Protein AF-A0A945W0A9-F1 (afdb_monomer_lite)

pLDDT: mean 72.17, std 20.35, range [30.05, 94.12]

Sequence (284 aa):
EWVQGSNVGLQYGGNAKSGLARITLDFNLLDFTKMIGIAKMNTVNSMEVGKAMKGKELAVSILGISFGRKGTIRKVQGRHEAVRLLVELSMVQIVGKYRALPYWRLLGDDAIEDKVVIHKLEKYYNKLTESKRIRYAQEYLFLHGYNVTAHGEMDTRTISALQDFKRGNRSGADEINFVTFKDLYLTVPINEDVRVRRDAITDYHAKQQHKDEHEQIALQLAQQQRQQQQLAQQQQTVLVESDSETGQGSQAEVKVQVEEVKAQVPPASRKRPSIGRILNDDEW

Foldseek 3Di:
DDDDDDPPDDDPDDPPDWDKDKDKDKDWDADPVVRDTDPPLMWIKMWIWIDDPDDFWTFIFIDGPFQAPRRDGDTAGDPVRNVVVRVVLRVLVSVCLVLLNQSSVVVDDRTHGDPSSLVVLVVQCVPDDQLVLQLVLQLLLVLVVQPGHRRSDCDPSSQVSLVVVCVVPVDDDDGSDSVVSVCSRNVRDDDDVSVVSVVVVVVVVVVVVVVVVVVVVVVVVVVVVVVVVVVVVVVVVVVVVVVVPDDDDDDDDDDDDPDDDDDDDDDDDPDDDDRPDDADPVRD

Structure (mmCIF, N/CA/C/O backbone):
data_AF-A0A945W0A9-F1
#
_entry.id   AF-A0A945W0A9-F1
#
loop_
_atom_site.group_PDB
_atom_site.id
_atom_site.type_symbol
_atom_site.label_atom_id
_atom_site.label_alt_id
_atom_site.label_comp_id
_atom_site.label_asym_id
_atom_site.label_entity_id
_atom_site.label_seq_id
_atom_site.pdbx_PDB_ins_code
_atom_site.Cartn_x
_atom_site.Cartn_y
_atom_site.Cartn_z
_atom_site.occupancy
_atom_site.B_iso_or_equiv
_atom_site.auth_seq_id
_atom_site.auth_comp_id
_atom_site.auth_asym_id
_atom_site.auth_atom_id
_atom_site.pdbx_PDB_model_num
ATOM 1 N N . GLU A 1 1 ? 60.482 24.071 -23.291 1.00 42.78 1 GLU A N 1
ATOM 2 C CA . GLU A 1 1 ? 59.244 24.621 -23.874 1.00 42.78 1 GLU A CA 1
ATOM 3 C C . GLU A 1 1 ? 58.980 23.898 -25.192 1.00 42.78 1 GLU A C 1
ATOM 5 O O . GLU A 1 1 ? 59.952 23.566 -25.861 1.00 42.78 1 GLU A O 1
ATOM 10 N N . TRP A 1 2 ? 57.701 23.650 -25.499 1.00 31.12 2 TRP A N 1
ATOM 11 C CA . TRP A 1 2 ? 57.120 22.981 -26.682 1.00 31.12 2 TRP A CA 1
ATOM 12 C C . TRP A 1 2 ? 57.055 21.442 -26.689 1.00 31.12 2 TRP A C 1
ATOM 14 O O . TRP A 1 2 ? 58.003 20.725 -26.989 1.00 31.12 2 TRP A O 1
ATOM 24 N N . VAL A 1 3 ? 55.847 20.962 -26.371 1.00 39.22 3 VAL A N 1
ATOM 25 C CA . VAL A 1 3 ? 55.355 19.583 -26.484 1.00 39.22 3 VAL A CA 1
ATOM 26 C C . VAL A 1 3 ? 55.023 19.295 -27.953 1.00 39.22 3 VAL A C 1
ATOM 28 O O . VAL A 1 3 ? 54.214 20.005 -28.549 1.00 39.22 3 VAL A O 1
ATOM 31 N N . GLN A 1 4 ? 55.623 18.254 -28.535 1.00 42.12 4 GLN A N 1
ATOM 32 C CA . GLN A 1 4 ? 55.225 17.722 -29.841 1.00 42.12 4 GLN A CA 1
ATOM 33 C C . GLN A 1 4 ? 53.973 16.852 -29.690 1.00 42.12 4 GLN A C 1
ATOM 35 O O . GLN A 1 4 ? 53.935 15.921 -28.887 1.00 42.12 4 GLN A O 1
ATOM 40 N N . GLY A 1 5 ? 52.941 17.190 -30.464 1.00 41.06 5 GLY A N 1
ATOM 41 C CA . GLY A 1 5 ? 51.652 16.512 -30.470 1.00 41.06 5 GLY A CA 1
ATOM 42 C C . GLY A 1 5 ? 51.750 15.067 -30.952 1.00 41.06 5 GLY A C 1
ATOM 43 O O . GLY A 1 5 ? 52.240 14.786 -32.046 1.00 41.06 5 GLY A O 1
ATOM 44 N N . SER A 1 6 ? 51.218 14.148 -30.152 1.00 44.72 6 SER A N 1
ATOM 45 C CA . SER A 1 6 ? 50.882 12.806 -30.601 1.00 44.72 6 SER A CA 1
ATOM 46 C C . SER A 1 6 ? 49.630 12.876 -31.476 1.00 44.72 6 SER A C 1
ATOM 48 O O . SER A 1 6 ? 48.510 13.072 -31.006 1.00 44.72 6 SER A O 1
ATOM 50 N N . ASN A 1 7 ? 49.828 12.714 -32.783 1.00 38.59 7 ASN A N 1
ATOM 51 C CA . ASN A 1 7 ? 48.754 12.434 -33.727 1.00 38.59 7 ASN A CA 1
ATOM 52 C C . ASN A 1 7 ? 48.106 11.090 -33.363 1.00 38.59 7 ASN A C 1
ATOM 54 O O . ASN A 1 7 ? 48.627 10.026 -33.696 1.00 38.59 7 ASN A O 1
ATOM 58 N N . VAL A 1 8 ? 46.958 11.132 -32.687 1.00 40.78 8 VAL A N 1
ATOM 59 C CA . VAL A 1 8 ? 46.076 9.970 -32.548 1.00 40.78 8 VAL A CA 1
ATOM 60 C C . VAL A 1 8 ? 45.288 9.850 -33.850 1.00 40.78 8 VAL A C 1
ATOM 62 O O . VAL A 1 8 ? 44.252 10.483 -34.042 1.00 40.78 8 VAL A O 1
ATOM 65 N N . GLY A 1 9 ? 45.832 9.066 -34.781 1.00 37.28 9 GLY A N 1
ATOM 66 C CA . GLY A 1 9 ? 45.156 8.692 -36.017 1.00 37.28 9 GLY A CA 1
ATOM 67 C C . GLY A 1 9 ? 43.877 7.916 -35.709 1.00 37.28 9 GLY A C 1
ATOM 68 O O . GLY A 1 9 ? 43.916 6.803 -35.186 1.00 37.28 9 GLY A O 1
ATOM 69 N N . LEU A 1 10 ? 42.736 8.518 -36.033 1.00 41.25 10 LEU A N 1
ATOM 70 C CA . LEU A 1 10 ? 41.415 7.915 -35.915 1.00 41.25 10 LEU A CA 1
ATOM 71 C C . LEU A 1 10 ? 41.269 6.836 -37.006 1.00 41.25 10 LEU A C 1
ATOM 73 O O . LEU A 1 10 ? 40.961 7.140 -38.158 1.00 41.25 10 LEU A O 1
ATOM 77 N N . GLN A 1 11 ? 41.527 5.570 -36.667 1.00 37.31 11 GLN A N 1
ATOM 78 C CA . GLN A 1 11 ? 41.249 4.441 -37.559 1.00 37.31 11 GLN A CA 1
ATOM 79 C C . GLN A 1 11 ? 39.731 4.245 -37.698 1.00 37.31 11 GLN A C 1
ATOM 81 O O . GLN A 1 11 ? 39.065 3.680 -36.831 1.00 37.31 11 GLN A O 1
ATOM 86 N N . TYR A 1 12 ? 39.176 4.706 -38.819 1.00 43.31 12 TYR A N 1
ATOM 87 C CA . TYR A 1 12 ? 37.853 4.317 -39.305 1.00 43.31 12 TYR A CA 1
ATOM 88 C C . TYR A 1 12 ? 37.945 2.917 -39.930 1.00 43.31 12 TYR A C 1
ATOM 90 O O . TYR A 1 12 ? 38.389 2.767 -41.064 1.00 43.31 12 TYR A O 1
ATOM 98 N N . GLY A 1 13 ? 37.541 1.879 -39.195 1.00 41.28 13 GLY A N 1
ATOM 99 C CA . GLY A 1 13 ? 37.627 0.505 -39.700 1.00 41.28 13 GLY A CA 1
ATOM 100 C C . GLY A 1 13 ? 37.051 -0.553 -38.763 1.00 41.28 13 GLY A C 1
ATOM 101 O O . GLY A 1 13 ? 37.754 -1.468 -38.363 1.00 41.28 13 GLY A O 1
ATOM 102 N N . GLY A 1 14 ? 35.774 -0.434 -38.392 1.00 39.47 14 GLY A N 1
ATOM 103 C CA . GLY A 1 14 ? 35.094 -1.436 -37.564 1.00 39.47 14 GLY A CA 1
ATOM 104 C C . GLY A 1 14 ? 33.626 -1.091 -37.337 1.00 39.47 14 GLY A C 1
ATOM 105 O O . GLY A 1 14 ? 33.256 -0.572 -36.290 1.00 39.47 14 GLY A O 1
ATOM 106 N N . ASN A 1 15 ? 32.767 -1.342 -38.329 1.00 46.41 15 ASN A N 1
ATOM 107 C CA . ASN A 1 15 ? 31.327 -1.057 -38.264 1.00 46.41 15 ASN A CA 1
ATOM 108 C C . ASN A 1 15 ? 30.571 -2.070 -37.377 1.00 46.41 15 ASN A C 1
ATOM 110 O O . ASN A 1 15 ? 29.698 -2.806 -37.832 1.00 46.41 15 ASN A O 1
ATOM 114 N N . ALA A 1 16 ? 30.865 -2.067 -36.080 1.00 48.00 16 ALA A N 1
ATOM 115 C CA . ALA A 1 16 ? 30.011 -2.642 -35.051 1.00 48.00 16 ALA A CA 1
ATOM 116 C C . ALA A 1 16 ? 29.423 -1.515 -34.196 1.00 48.00 16 ALA A C 1
ATOM 118 O O . ALA A 1 16 ? 29.795 -1.323 -33.042 1.00 48.00 16 ALA A O 1
ATOM 119 N N . LYS A 1 17 ? 28.517 -0.722 -34.784 1.00 51.81 17 LYS A N 1
ATOM 120 C CA . LYS A 1 17 ? 27.818 0.354 -34.068 1.00 51.81 17 LYS A CA 1
ATOM 121 C C . LYS A 1 17 ? 26.888 -0.255 -33.009 1.00 51.81 17 LYS A C 1
ATOM 123 O O . LYS A 1 17 ? 25.736 -0.585 -33.299 1.00 51.81 17 LYS A O 1
ATOM 128 N N . SER A 1 18 ? 27.396 -0.410 -31.787 1.00 57.31 18 SER A N 1
ATOM 129 C CA . SER A 1 18 ? 26.575 -0.583 -30.589 1.00 57.31 18 SER A CA 1
ATOM 130 C C . SER A 1 18 ? 25.785 0.710 -30.383 1.00 57.31 18 SER A C 1
ATOM 132 O O . SER A 1 18 ? 26.362 1.768 -30.151 1.00 57.31 18 SER A O 1
ATOM 134 N N . GLY A 1 19 ? 24.468 0.649 -30.575 1.00 63.41 19 GLY A N 1
ATOM 135 C CA . GLY A 1 19 ? 23.575 1.781 -30.348 1.00 63.41 19 GLY A CA 1
ATOM 136 C C . GLY A 1 19 ? 22.929 1.663 -28.975 1.00 63.41 19 GLY A C 1
ATOM 137 O O . GLY A 1 19 ? 22.271 0.654 -28.713 1.00 63.41 19 GLY A O 1
ATOM 138 N N . LEU A 1 20 ? 23.099 2.685 -28.136 1.00 70.31 20 LEU A N 1
ATOM 139 C CA . LEU A 1 20 ? 22.362 2.868 -26.887 1.00 70.31 20 LEU A CA 1
ATOM 140 C C . LEU A 1 20 ? 21.228 3.867 -27.142 1.00 70.31 20 LEU A C 1
ATOM 142 O O . LEU A 1 20 ? 21.476 4.973 -27.616 1.00 70.31 20 LEU A O 1
ATOM 146 N N . ALA A 1 21 ? 19.989 3.479 -26.859 1.00 74.38 21 ALA A N 1
ATOM 147 C CA . ALA A 1 21 ? 18.835 4.371 -26.900 1.00 74.38 21 ALA A CA 1
ATOM 148 C C . ALA A 1 21 ? 18.285 4.550 -25.485 1.00 74.38 21 ALA A C 1
ATOM 150 O O . ALA A 1 21 ? 18.147 3.568 -24.763 1.00 74.38 21 ALA A O 1
ATOM 151 N N . ARG A 1 22 ? 17.944 5.780 -25.098 1.00 80.88 22 ARG A N 1
ATOM 152 C CA . ARG A 1 22 ? 17.274 6.067 -23.826 1.00 80.88 22 ARG A CA 1
ATOM 153 C C . ARG A 1 22 ? 15.840 6.503 -24.087 1.00 80.88 22 ARG A C 1
ATOM 155 O O . ARG A 1 22 ? 15.606 7.397 -24.894 1.00 80.88 22 ARG A O 1
ATOM 162 N N . ILE A 1 23 ? 14.898 5.873 -23.400 1.00 83.31 23 ILE A N 1
ATOM 163 C CA . ILE A 1 23 ? 13.470 6.182 -23.455 1.00 83.31 23 ILE A CA 1
ATOM 164 C C . ILE A 1 23 ? 13.056 6.647 -22.064 1.00 83.31 23 ILE A C 1
ATOM 166 O O . ILE A 1 23 ? 13.316 5.952 -21.087 1.00 83.31 23 ILE A O 1
ATOM 170 N N . THR A 1 24 ? 12.421 7.810 -21.968 1.00 87.19 24 THR A N 1
ATOM 171 C CA . THR A 1 24 ? 11.908 8.352 -20.705 1.00 87.19 24 THR A CA 1
ATOM 172 C C . THR A 1 24 ? 10.405 8.533 -20.827 1.00 87.19 24 THR A C 1
ATOM 174 O O . THR A 1 24 ? 9.944 9.136 -21.793 1.00 87.19 24 THR A O 1
ATOM 177 N N . LEU A 1 25 ? 9.655 8.023 -19.853 1.00 87.88 25 LEU A N 1
ATOM 178 C CA . LEU A 1 25 ? 8.217 8.238 -19.734 1.00 87.88 25 LEU A CA 1
ATOM 179 C C . LEU A 1 25 ? 7.925 9.034 -18.467 1.00 87.88 25 LEU A C 1
ATOM 181 O O . LEU A 1 25 ? 8.445 8.713 -17.396 1.00 87.88 25 LEU A O 1
ATOM 185 N N . ASP A 1 26 ? 7.079 10.050 -18.613 1.00 90.88 26 ASP A N 1
ATOM 186 C CA . ASP A 1 26 ? 6.512 10.816 -17.510 1.00 90.88 26 ASP A CA 1
ATOM 187 C C . ASP A 1 26 ? 5.003 10.569 -17.452 1.00 90.88 26 ASP A C 1
ATOM 189 O O . ASP A 1 26 ? 4.293 10.752 -18.443 1.00 90.88 26 ASP A O 1
ATOM 193 N N . PHE A 1 27 ? 4.520 10.139 -16.292 1.00 91.12 27 PHE A N 1
ATOM 194 C CA . PHE A 1 27 ? 3.098 10.020 -16.006 1.00 91.12 27 PHE A CA 1
ATOM 195 C C . PHE A 1 27 ? 2.705 11.043 -14.953 1.00 91.12 27 PHE A C 1
ATOM 197 O O . PHE A 1 27 ? 3.300 11.106 -13.877 1.00 91.12 27 PHE A O 1
ATOM 204 N N . ASN A 1 28 ? 1.626 11.767 -15.235 1.00 91.06 28 ASN A N 1
ATOM 205 C CA . ASN A 1 28 ? 1.032 12.748 -14.340 1.00 91.06 28 ASN A CA 1
ATOM 206 C C . ASN A 1 28 ? -0.432 12.378 -14.087 1.00 91.06 28 ASN A C 1
ATOM 208 O O . ASN A 1 28 ? -1.194 12.174 -15.030 1.00 91.06 28 ASN A O 1
ATOM 212 N N . LEU A 1 29 ? -0.827 12.280 -12.816 1.00 90.50 29 LEU A N 1
ATOM 213 C CA . LEU A 1 29 ? -2.208 11.975 -12.447 1.00 90.50 29 LEU A CA 1
ATOM 214 C C . LEU A 1 29 ? -3.044 13.259 -12.363 1.00 90.50 29 LEU A C 1
ATOM 216 O O . LEU A 1 29 ? -2.661 14.208 -11.674 1.00 90.50 29 LEU A O 1
ATOM 220 N N . LEU A 1 30 ? -4.200 13.268 -13.026 1.00 90.19 30 LEU A N 1
ATOM 221 C CA . LEU A 1 30 ? -5.111 14.413 -13.108 1.00 90.19 30 LEU A CA 1
ATOM 222 C C . LEU A 1 30 ? -6.439 14.115 -12.394 1.00 90.19 30 LEU A C 1
ATOM 224 O O . LEU A 1 30 ? -6.933 12.989 -12.431 1.00 90.19 30 LEU A O 1
ATOM 228 N N . ASP A 1 31 ? -7.027 15.131 -11.764 1.00 88.38 31 ASP A N 1
ATOM 229 C CA . ASP A 1 31 ? -8.427 15.122 -11.327 1.00 88.38 31 ASP A CA 1
ATOM 230 C C . ASP A 1 31 ? -9.302 15.674 -12.459 1.00 88.38 31 ASP A C 1
ATOM 232 O O . ASP A 1 31 ? -9.264 16.872 -12.743 1.00 88.38 31 ASP A O 1
ATOM 236 N N . PHE A 1 32 ? -10.103 14.813 -13.089 1.00 87.12 32 PHE A N 1
ATOM 237 C CA . PHE A 1 32 ? -10.971 15.183 -14.213 1.00 87.12 32 PHE A CA 1
ATOM 238 C C . PHE A 1 32 ? -12.069 16.187 -13.847 1.00 87.12 32 PHE A C 1
ATOM 240 O O . PHE A 1 32 ? -12.507 16.941 -14.707 1.00 87.12 32 PHE A O 1
ATOM 247 N N . THR A 1 33 ? -12.502 16.242 -12.586 1.00 88.31 33 THR A N 1
ATOM 248 C CA . THR A 1 33 ? -13.570 17.175 -12.182 1.00 88.31 33 THR A CA 1
ATOM 249 C C . THR A 1 33 ? -13.054 18.607 -12.157 1.00 88.31 33 THR A C 1
ATOM 251 O O . THR A 1 33 ? -13.765 19.552 -12.484 1.00 88.31 33 THR A O 1
ATOM 254 N N . LYS A 1 34 ? -11.802 18.770 -11.729 1.00 87.75 34 LYS A N 1
ATOM 255 C CA . LYS A 1 34 ? -11.173 20.076 -11.516 1.00 87.75 34 LYS A CA 1
ATOM 256 C C . LYS A 1 34 ? -10.165 20.431 -12.602 1.00 87.75 34 LYS A C 1
ATOM 258 O O . LYS A 1 34 ? -9.679 21.554 -12.609 1.00 87.75 34 LYS A O 1
ATOM 263 N N . MET A 1 35 ? -9.842 19.487 -13.486 1.00 87.75 35 MET A N 1
ATOM 264 C CA . MET A 1 35 ? -8.813 19.604 -14.522 1.00 87.75 35 MET A CA 1
ATOM 265 C C . MET A 1 35 ? -7.444 20.029 -13.964 1.00 87.75 35 MET A C 1
ATOM 267 O O . MET A 1 35 ? -6.675 20.718 -14.629 1.00 87.75 35 MET A O 1
ATOM 271 N N . ILE A 1 36 ? -7.127 19.617 -12.730 1.00 88.94 36 ILE A N 1
ATOM 272 C CA . ILE A 1 36 ? -5.854 19.927 -12.064 1.00 88.94 36 ILE A CA 1
ATOM 273 C C . ILE A 1 36 ? -5.023 18.665 -11.845 1.00 88.94 36 ILE A C 1
ATOM 275 O O . ILE A 1 36 ? -5.552 17.590 -11.559 1.00 88.94 36 ILE A O 1
ATOM 279 N N . GLY A 1 37 ? -3.700 18.810 -11.926 1.00 84.94 37 GLY A N 1
ATOM 280 C CA . GLY A 1 37 ? -2.770 17.758 -11.530 1.00 84.94 37 GLY A CA 1
ATOM 281 C C . GLY A 1 37 ? -2.811 17.498 -10.027 1.00 84.94 37 GLY A C 1
ATOM 282 O O . GLY A 1 37 ? -2.855 18.425 -9.215 1.00 84.94 37 GLY A O 1
ATOM 283 N N . ILE A 1 38 ? -2.774 16.225 -9.640 1.00 86.19 38 ILE A N 1
ATOM 284 C CA . ILE A 1 38 ? -2.713 15.837 -8.234 1.00 86.19 38 ILE A CA 1
ATOM 285 C C . ILE A 1 38 ? -1.266 15.975 -7.758 1.00 86.19 38 ILE A C 1
ATOM 287 O O . ILE A 1 38 ? -0.356 15.296 -8.235 1.00 86.19 38 ILE A O 1
ATOM 291 N N . ALA A 1 39 ? -1.046 16.856 -6.781 1.00 84.56 39 ALA A N 1
ATOM 292 C CA . ALA A 1 39 ? 0.287 17.146 -6.267 1.00 84.56 39 ALA A CA 1
ATOM 293 C C . ALA A 1 39 ? 1.026 15.875 -5.809 1.00 84.56 39 ALA A C 1
ATOM 295 O O . ALA A 1 39 ? 0.468 15.021 -5.112 1.00 84.56 39 ALA A O 1
ATOM 296 N N . LYS A 1 40 ? 2.314 15.791 -6.170 1.00 83.62 40 LYS A N 1
ATOM 297 C CA . LYS A 1 40 ? 3.227 14.668 -5.883 1.00 83.62 40 LYS A CA 1
ATOM 298 C C . LYS A 1 40 ? 2.833 13.330 -6.533 1.00 83.62 40 LYS A C 1
ATOM 300 O O . LYS A 1 40 ? 3.505 12.337 -6.272 1.00 83.62 40 LYS A O 1
ATOM 305 N N . MET A 1 41 ? 1.780 13.281 -7.358 1.00 88.56 41 MET A N 1
ATOM 306 C CA . MET A 1 41 ? 1.342 12.086 -8.098 1.00 88.56 41 MET A CA 1
ATOM 307 C C . MET A 1 41 ? 1.868 12.097 -9.536 1.00 88.56 41 MET A C 1
ATOM 309 O O . MET A 1 41 ? 1.115 11.972 -10.501 1.00 88.56 41 MET A O 1
ATOM 313 N N . ASN A 1 42 ? 3.181 12.255 -9.654 1.00 88.81 42 ASN A N 1
ATOM 314 C CA . ASN A 1 42 ? 3.917 12.156 -10.902 1.00 88.81 42 ASN A CA 1
ATOM 315 C C . ASN A 1 42 ? 4.979 11.057 -10.809 1.00 88.81 42 ASN A C 1
ATOM 317 O O . ASN A 1 42 ? 5.449 10.701 -9.716 1.00 88.81 42 ASN A O 1
ATOM 321 N N . THR A 1 43 ? 5.362 10.488 -11.947 1.00 87.56 43 THR A N 1
ATOM 322 C CA . THR A 1 43 ? 6.474 9.546 -12.000 1.00 87.56 43 THR A CA 1
ATOM 323 C C . THR A 1 43 ? 7.232 9.624 -13.307 1.00 87.56 43 THR A C 1
ATOM 325 O O . THR A 1 43 ? 6.637 9.577 -14.376 1.00 87.56 43 THR A O 1
ATOM 328 N N . VAL A 1 44 ? 8.557 9.680 -13.191 1.00 87.56 44 VAL A N 1
ATOM 329 C CA . VAL A 1 44 ? 9.475 9.706 -14.324 1.00 87.56 44 VAL A CA 1
ATOM 330 C C . VAL A 1 44 ? 10.329 8.453 -14.254 1.00 87.56 44 VAL A C 1
ATOM 332 O O . VAL A 1 44 ? 11.128 8.298 -13.328 1.00 87.56 44 VAL A O 1
ATOM 335 N N . ASN A 1 45 ? 10.156 7.570 -15.230 1.00 85.25 45 ASN A N 1
ATOM 336 C CA . ASN A 1 45 ? 10.945 6.354 -15.364 1.00 85.25 45 ASN A CA 1
ATOM 337 C C . ASN A 1 45 ? 11.701 6.391 -16.690 1.00 85.25 45 ASN A C 1
ATOM 339 O O . ASN A 1 45 ? 11.141 6.702 -17.742 1.00 85.25 45 ASN A O 1
ATOM 343 N N . SER A 1 46 ? 12.998 6.107 -16.630 1.00 81.94 46 SER A N 1
ATOM 344 C CA . SER A 1 46 ? 13.870 6.026 -17.799 1.00 81.94 46 SER A CA 1
ATOM 345 C C . SER A 1 46 ? 14.322 4.593 -18.026 1.00 81.94 46 SER A C 1
ATOM 347 O O . SER A 1 46 ? 14.515 3.828 -17.084 1.00 81.94 46 SER A O 1
ATOM 349 N N . MET A 1 47 ? 14.544 4.254 -19.285 1.00 78.94 47 MET A N 1
ATOM 350 C CA . MET A 1 47 ? 15.040 2.962 -19.707 1.00 78.94 47 MET A CA 1
ATOM 351 C C . MET A 1 47 ? 16.135 3.134 -20.749 1.00 78.94 47 MET A C 1
ATOM 353 O O . MET A 1 47 ? 15.953 3.857 -21.727 1.00 78.94 47 MET A O 1
ATOM 357 N N . GLU A 1 48 ? 17.251 2.440 -20.563 1.00 76.75 48 GLU A N 1
ATOM 358 C CA . GLU A 1 48 ? 18.330 2.374 -21.546 1.00 76.75 48 GLU A CA 1
ATOM 359 C C . GLU A 1 48 ? 18.296 1.035 -22.276 1.00 76.75 48 GLU A C 1
ATOM 361 O O . GLU A 1 48 ? 18.182 -0.016 -21.652 1.00 76.75 48 GLU A O 1
ATOM 366 N N . VAL A 1 49 ? 18.371 1.085 -23.603 1.00 71.19 49 VAL A N 1
ATOM 367 C CA . VAL A 1 49 ? 18.174 -0.036 -24.517 1.00 71.19 49 VAL A CA 1
ATOM 368 C C . VAL A 1 49 ? 19.402 -0.147 -25.421 1.00 71.19 49 VAL A C 1
ATOM 370 O O . VAL A 1 49 ? 19.577 0.645 -26.352 1.00 71.19 49 VAL A O 1
ATOM 373 N N . GLY A 1 50 ? 20.270 -1.122 -25.143 1.00 68.69 50 GLY A N 1
ATOM 374 C CA . GLY A 1 50 ? 21.503 -1.367 -25.904 1.00 68.69 50 GLY A CA 1
ATOM 375 C C . GLY A 1 50 ? 21.347 -2.449 -26.979 1.00 68.69 50 GLY A C 1
ATOM 376 O O . GLY A 1 50 ? 20.752 -3.494 -26.725 1.00 68.69 50 GLY A O 1
ATOM 377 N N . LYS A 1 51 ? 21.898 -2.237 -28.181 1.00 61.78 51 LYS A N 1
ATOM 378 C CA . LYS A 1 51 ? 21.936 -3.248 -29.259 1.00 61.78 51 LYS A CA 1
ATOM 379 C C . LYS A 1 51 ? 23.198 -4.119 -29.155 1.00 61.78 51 LYS A C 1
ATOM 381 O O . LYS A 1 51 ? 24.272 -3.663 -29.539 1.00 61.78 51 LYS A O 1
ATOM 386 N N . ALA A 1 52 ? 23.077 -5.384 -28.737 1.00 57.06 52 ALA A N 1
ATOM 387 C CA . ALA A 1 52 ? 24.193 -6.330 -28.820 1.00 57.06 52 ALA A CA 1
ATOM 388 C C . ALA A 1 52 ? 24.388 -6.846 -30.261 1.00 57.06 52 ALA A C 1
ATOM 390 O O . ALA A 1 52 ? 23.459 -7.337 -30.909 1.00 57.06 52 ALA A O 1
ATOM 391 N N . MET A 1 53 ? 25.619 -6.751 -30.770 1.00 50.53 53 MET A N 1
ATOM 392 C CA . MET A 1 53 ? 26.037 -7.171 -32.116 1.00 50.53 53 MET A CA 1
ATOM 393 C C . MET A 1 53 ? 26.205 -8.700 -32.216 1.00 50.53 53 MET A C 1
ATOM 395 O O . MET A 1 53 ? 27.277 -9.191 -32.537 1.00 50.53 53 MET A O 1
ATOM 399 N N . LYS A 1 54 ? 25.160 -9.472 -31.902 1.00 51.53 54 LYS A N 1
ATOM 400 C CA . LYS A 1 54 ? 25.009 -10.885 -32.307 1.00 51.53 54 LYS A CA 1
ATOM 401 C C . LYS A 1 54 ? 23.587 -11.362 -31.998 1.00 51.53 54 LYS A C 1
ATOM 403 O O . LYS A 1 54 ? 23.322 -12.178 -31.128 1.00 51.53 54 LYS A O 1
ATOM 408 N N . GLY A 1 55 ? 22.636 -10.792 -32.727 1.00 47.84 55 GLY A N 1
ATOM 409 C CA . GLY A 1 55 ? 21.424 -11.509 -33.100 1.00 47.84 55 GLY A CA 1
ATOM 410 C C . GLY A 1 55 ? 20.226 -11.541 -32.155 1.00 47.84 55 GLY A C 1
ATOM 411 O O . GLY A 1 55 ? 19.167 -11.797 -32.710 1.00 47.84 55 GLY A O 1
ATOM 412 N N . LYS A 1 56 ? 20.282 -11.296 -30.829 1.00 47.53 56 LYS A N 1
ATOM 413 C CA . LYS A 1 56 ? 19.026 -11.380 -30.027 1.00 47.53 56 LYS A CA 1
ATOM 414 C C . LYS A 1 56 ? 19.000 -10.840 -28.590 1.00 47.53 56 LYS A C 1
ATOM 416 O O . LYS A 1 56 ? 18.119 -11.234 -27.832 1.00 47.53 56 LYS A O 1
ATOM 421 N N . GLU A 1 57 ? 19.901 -9.948 -28.178 1.00 50.44 57 GLU A N 1
ATOM 422 C CA . GLU A 1 57 ? 19.945 -9.537 -26.762 1.00 50.44 57 GLU A CA 1
ATOM 423 C C . GLU A 1 57 ? 19.979 -8.014 -26.608 1.00 50.44 57 GLU A C 1
ATOM 425 O O . GLU A 1 57 ? 20.922 -7.352 -27.041 1.00 50.44 57 GLU A O 1
ATOM 430 N N . LEU A 1 58 ? 18.912 -7.459 -26.019 1.00 54.31 58 LEU A N 1
ATOM 431 C CA . LEU A 1 58 ? 18.873 -6.082 -25.536 1.00 54.31 58 LEU A CA 1
ATOM 432 C C . LEU A 1 58 ? 19.055 -6.111 -24.022 1.00 54.31 58 LEU A C 1
ATOM 434 O O . LEU A 1 58 ? 18.282 -6.751 -23.304 1.00 54.31 58 LEU A O 1
ATOM 438 N N . ALA A 1 59 ? 20.093 -5.425 -23.552 1.00 51.50 59 ALA A N 1
ATOM 439 C CA . ALA A 1 59 ? 20.235 -5.107 -22.142 1.00 51.50 59 ALA A CA 1
ATOM 440 C C . ALA A 1 59 ? 19.335 -3.906 -21.846 1.00 51.50 59 ALA A C 1
ATOM 442 O O . ALA A 1 59 ? 19.442 -2.878 -22.524 1.00 51.50 59 ALA A O 1
ATOM 443 N N . VAL A 1 60 ? 18.437 -4.070 -20.876 1.00 57.19 60 VAL A N 1
ATOM 444 C CA . VAL A 1 60 ? 17.516 -3.033 -20.429 1.00 57.19 60 VAL A CA 1
ATOM 445 C C . VAL A 1 60 ? 17.875 -2.636 -19.008 1.00 57.19 60 VAL A C 1
ATOM 447 O O . VAL A 1 60 ? 17.783 -3.467 -18.110 1.00 57.19 60 VAL A O 1
ATOM 450 N N . SER A 1 61 ? 18.274 -1.380 -18.806 1.00 56.81 61 SER A N 1
ATOM 451 C CA . SER A 1 61 ? 18.470 -0.803 -17.470 1.00 56.81 61 SER A CA 1
ATOM 452 C C . SER A 1 61 ? 17.325 0.151 -17.168 1.00 56.81 61 SER A C 1
ATOM 454 O O . SER A 1 61 ? 17.118 1.115 -17.908 1.00 56.81 61 SER A O 1
ATOM 456 N N . ILE A 1 62 ? 16.565 -0.131 -16.110 1.00 61.19 62 ILE A N 1
ATOM 457 C CA . ILE A 1 62 ? 15.493 0.745 -15.632 1.00 61.19 62 ILE A CA 1
ATOM 458 C C . ILE A 1 62 ? 16.061 1.663 -14.555 1.00 61.19 62 ILE A C 1
ATOM 460 O O . ILE A 1 62 ? 16.630 1.206 -13.563 1.00 61.19 62 ILE A O 1
ATOM 464 N N . LEU A 1 63 ? 15.864 2.961 -14.750 1.00 59.91 63 LEU A N 1
ATOM 465 C CA . LEU A 1 63 ? 16.287 4.017 -13.848 1.00 59.91 63 LEU A CA 1
ATOM 466 C C . LEU A 1 63 ? 15.045 4.760 -13.351 1.00 59.91 63 LEU A C 1
ATOM 468 O O . LEU A 1 63 ? 14.324 5.386 -14.131 1.00 59.91 63 LEU A O 1
ATOM 472 N N . GLY A 1 64 ? 14.815 4.717 -12.044 1.00 60.59 64 GLY A N 1
ATOM 473 C CA . GLY A 1 64 ? 13.767 5.482 -11.379 1.00 60.59 64 GLY A CA 1
ATOM 474 C C . GLY A 1 64 ? 14.025 5.549 -9.878 1.00 60.59 64 GLY A C 1
ATOM 475 O O . GLY A 1 64 ? 14.822 4.787 -9.345 1.00 60.59 64 GLY A O 1
ATOM 476 N N . ILE A 1 65 ? 13.354 6.472 -9.189 1.00 60.41 65 ILE A N 1
ATOM 477 C CA . ILE A 1 65 ? 13.650 6.825 -7.784 1.00 60.41 65 ILE A CA 1
ATOM 478 C C . ILE A 1 65 ? 13.479 5.631 -6.823 1.00 60.41 65 ILE A C 1
ATOM 480 O O . ILE A 1 65 ? 14.143 5.572 -5.792 1.00 60.41 65 ILE A O 1
ATOM 484 N N . SER A 1 66 ? 12.608 4.679 -7.168 1.00 58.94 66 SER A N 1
ATOM 485 C CA . SER A 1 66 ? 12.345 3.469 -6.372 1.00 58.94 66 SER A CA 1
ATOM 486 C C . SER A 1 66 ? 13.110 2.233 -6.847 1.00 58.94 66 SER A C 1
ATOM 488 O O . SER A 1 66 ? 13.076 1.208 -6.172 1.00 58.94 66 SER A O 1
ATOM 490 N N . PHE A 1 67 ? 13.802 2.310 -7.984 1.00 62.47 67 PHE A N 1
ATOM 491 C CA . PHE A 1 67 ? 14.697 1.255 -8.453 1.00 62.47 67 PHE A CA 1
ATOM 492 C C . PHE A 1 67 ? 16.056 1.540 -7.824 1.00 62.47 67 PHE A C 1
ATOM 494 O O . PHE A 1 67 ? 16.589 2.635 -7.988 1.00 62.47 67 PHE A O 1
ATOM 501 N N . GLY A 1 68 ? 16.574 0.618 -7.014 1.00 55.75 68 GLY A N 1
ATOM 502 C CA . GLY A 1 68 ? 17.790 0.841 -6.237 1.00 55.75 68 GLY A CA 1
ATOM 503 C C . GLY A 1 68 ? 19.025 1.215 -7.067 1.00 55.75 68 GLY A C 1
ATOM 504 O O . GLY A 1 68 ? 19.015 1.267 -8.294 1.00 55.75 68 GLY A O 1
ATOM 505 N N . ARG A 1 69 ? 20.155 1.438 -6.379 1.00 48.81 69 ARG A N 1
ATOM 506 C CA . ARG A 1 69 ? 21.445 1.837 -6.992 1.00 48.81 69 ARG A CA 1
ATOM 507 C C . ARG A 1 69 ? 21.938 0.880 -8.089 1.00 48.81 69 ARG A C 1
ATOM 509 O O . ARG A 1 69 ? 22.753 1.278 -8.916 1.00 48.81 69 ARG A O 1
ATOM 516 N N . LYS A 1 70 ? 21.455 -0.363 -8.092 1.00 51.03 70 LYS A N 1
ATOM 517 C CA . LYS A 1 70 ? 21.585 -1.305 -9.201 1.00 51.03 70 LYS A CA 1
ATOM 518 C C . LYS A 1 70 ? 20.334 -1.174 -10.066 1.00 51.03 70 LYS A C 1
ATOM 520 O O . LYS A 1 70 ? 19.338 -1.836 -9.791 1.00 51.03 70 LYS A O 1
ATOM 525 N N . GLY A 1 71 ? 20.372 -0.322 -11.092 1.00 52.97 71 GLY A N 1
ATOM 526 C CA . GLY A 1 71 ? 19.342 -0.346 -12.133 1.00 52.97 71 GLY A CA 1
ATOM 527 C C . GLY A 1 71 ? 19.123 -1.796 -12.565 1.00 52.97 71 GLY A C 1
ATOM 528 O O . GLY A 1 71 ? 20.090 -2.510 -12.841 1.00 52.97 71 GLY A O 1
ATOM 529 N N . THR A 1 72 ? 17.884 -2.282 -12.493 1.00 55.09 72 THR A N 1
ATOM 530 C CA . THR A 1 72 ? 17.610 -3.705 -12.699 1.00 55.09 72 THR A CA 1
ATOM 531 C C . THR A 1 72 ? 17.899 -4.032 -14.159 1.00 55.09 72 THR A C 1
ATOM 533 O O . THR A 1 72 ? 17.145 -3.623 -15.042 1.00 55.09 72 THR A O 1
ATOM 536 N N . ILE A 1 73 ? 19.005 -4.738 -14.421 1.00 53.72 73 ILE A N 1
ATOM 537 C CA . ILE A 1 73 ? 19.345 -5.196 -15.768 1.00 53.72 73 ILE A CA 1
ATOM 538 C C . ILE A 1 73 ? 18.420 -6.366 -16.084 1.00 53.72 73 ILE A C 1
ATOM 540 O O . ILE A 1 73 ? 18.644 -7.492 -15.638 1.00 53.72 73 ILE A O 1
ATOM 544 N N . ARG A 1 74 ? 17.355 -6.098 -16.837 1.00 58.34 74 ARG A N 1
ATOM 545 C CA . ARG A 1 74 ? 16.481 -7.141 -17.376 1.00 58.34 74 ARG A CA 1
ATOM 546 C C . ARG A 1 74 ? 16.828 -7.385 -18.837 1.00 58.34 74 ARG A C 1
ATOM 548 O O . ARG A 1 74 ? 17.065 -6.459 -19.607 1.00 58.34 74 ARG A O 1
ATOM 555 N N . LYS A 1 75 ? 16.877 -8.655 -19.227 1.00 58.00 75 LYS A N 1
ATOM 556 C CA . LYS A 1 75 ? 17.030 -9.046 -20.627 1.00 58.00 75 LYS A CA 1
ATOM 557 C C . LYS A 1 75 ? 15.646 -9.057 -21.255 1.00 58.00 75 LYS A C 1
ATOM 559 O O . LYS A 1 75 ? 14.807 -9.863 -20.866 1.00 58.00 75 LYS A O 1
ATOM 564 N N . VAL A 1 76 ? 15.407 -8.152 -22.196 1.00 60.34 76 VAL A N 1
ATOM 565 C CA . VAL A 1 76 ? 14.106 -8.018 -22.855 1.00 60.34 76 VAL A CA 1
ATOM 566 C C . VAL A 1 76 ? 14.252 -8.349 -24.338 1.00 60.34 76 VAL A C 1
ATOM 568 O O . VAL A 1 76 ? 15.185 -7.889 -25.001 1.00 60.34 76 VAL A O 1
ATOM 571 N N . GLN A 1 77 ? 13.351 -9.176 -24.872 1.00 60.47 77 GLN A N 1
ATOM 572 C CA . GLN A 1 77 ? 13.365 -9.553 -26.286 1.00 60.47 77 GLN A CA 1
ATOM 573 C C . GLN A 1 77 ? 12.689 -8.472 -27.138 1.00 60.47 77 GLN A C 1
ATOM 575 O O . GLN A 1 77 ? 11.516 -8.557 -27.477 1.00 60.47 77 GLN A O 1
ATOM 580 N N . GLY A 1 78 ? 13.446 -7.441 -27.507 1.00 67.88 78 GLY A N 1
ATOM 581 C CA . GLY A 1 78 ? 12.983 -6.405 -28.434 1.00 67.88 78 GLY A CA 1
ATOM 582 C C . GLY A 1 78 ? 12.665 -5.066 -27.769 1.00 67.88 78 GLY A C 1
ATOM 583 O O . GLY A 1 78 ? 12.461 -4.960 -26.564 1.00 67.88 78 GLY A O 1
ATOM 584 N N . ARG A 1 79 ? 12.652 -4.004 -28.583 1.00 70.19 79 ARG A N 1
ATOM 585 C CA . ARG A 1 79 ? 12.421 -2.624 -28.117 1.00 70.19 79 ARG A CA 1
ATOM 586 C C . ARG A 1 79 ? 10.979 -2.395 -27.661 1.00 70.19 79 ARG A C 1
ATOM 588 O O . ARG A 1 79 ? 10.756 -1.642 -26.724 1.00 70.19 79 ARG A O 1
ATOM 595 N N . HIS A 1 80 ? 10.018 -3.049 -28.311 1.00 79.12 80 HIS A N 1
ATOM 596 C CA . HIS A 1 80 ? 8.596 -2.919 -27.983 1.00 79.12 80 HIS A CA 1
ATOM 597 C C . HIS A 1 80 ? 8.274 -3.494 -26.604 1.00 79.12 80 HIS A C 1
ATOM 599 O O . HIS A 1 80 ? 7.604 -2.841 -25.812 1.00 79.12 80 HIS A O 1
ATOM 605 N N . GLU A 1 81 ? 8.828 -4.664 -26.291 1.00 76.88 81 GLU A N 1
ATOM 606 C CA . GLU A 1 81 ? 8.660 -5.295 -24.983 1.00 76.88 81 GLU A CA 1
ATOM 607 C C . GLU A 1 81 ? 9.300 -4.456 -23.866 1.00 76.88 81 GLU A C 1
ATOM 609 O O . GLU A 1 81 ? 8.761 -4.338 -22.770 1.00 76.88 81 GLU A O 1
ATOM 614 N N . ALA A 1 82 ? 10.411 -3.778 -24.169 1.00 75.69 82 ALA A N 1
ATOM 615 C CA . ALA A 1 82 ? 11.064 -2.867 -23.236 1.00 75.69 82 ALA A CA 1
ATOM 616 C C . ALA A 1 82 ? 10.159 -1.659 -22.913 1.00 75.69 82 ALA A C 1
ATOM 618 O O . ALA A 1 82 ? 9.951 -1.320 -21.750 1.00 75.69 82 ALA A O 1
ATOM 619 N N . VAL A 1 83 ? 9.540 -1.054 -23.934 1.00 83.56 83 VAL A N 1
ATOM 620 C CA . VAL A 1 83 ? 8.563 0.032 -23.744 1.00 83.56 83 VAL A CA 1
ATOM 621 C C . VAL A 1 83 ? 7.334 -0.449 -22.972 1.00 83.56 83 VAL A C 1
ATOM 623 O O . VAL A 1 83 ? 6.893 0.249 -22.062 1.00 83.56 83 VAL A O 1
ATOM 626 N N . ARG A 1 84 ? 6.807 -1.640 -23.281 1.00 87.06 84 ARG A N 1
ATOM 627 C CA . ARG A 1 84 ? 5.669 -2.230 -22.561 1.00 87.06 84 ARG A CA 1
ATOM 628 C C . ARG A 1 84 ? 5.973 -2.385 -21.074 1.00 87.06 84 ARG A C 1
ATOM 630 O O . ARG A 1 84 ? 5.216 -1.881 -20.249 1.00 87.06 84 ARG A O 1
ATOM 637 N N . LEU A 1 85 ? 7.122 -2.976 -20.747 1.00 83.88 85 LEU A N 1
ATOM 638 C CA . LEU A 1 85 ? 7.581 -3.108 -19.368 1.00 83.88 85 LEU A CA 1
ATOM 639 C C . LEU A 1 85 ? 7.702 -1.737 -18.687 1.00 83.88 85 LEU A C 1
ATOM 641 O O . LEU A 1 85 ? 7.276 -1.582 -17.548 1.00 83.88 85 LEU A O 1
ATOM 645 N N . LEU A 1 86 ? 8.243 -0.725 -19.375 1.00 84.62 86 LEU A N 1
ATOM 646 C CA . LEU A 1 86 ? 8.370 0.629 -18.824 1.00 84.62 86 LEU A CA 1
ATOM 647 C C . LEU A 1 86 ? 7.007 1.267 -18.509 1.00 84.62 86 LEU A C 1
ATOM 649 O O . LEU A 1 86 ? 6.868 1.951 -17.491 1.00 84.62 86 LEU A O 1
ATOM 653 N N . VAL A 1 87 ? 6.007 1.047 -19.365 1.00 90.62 87 VAL A N 1
ATOM 654 C CA . VAL A 1 87 ? 4.632 1.525 -19.160 1.00 90.62 87 VAL A CA 1
ATOM 655 C C . VAL A 1 87 ? 3.987 0.812 -17.974 1.00 90.62 87 VAL A C 1
ATOM 657 O O . VAL A 1 87 ? 3.528 1.486 -17.052 1.00 90.62 87 VAL A O 1
ATOM 660 N N . GLU A 1 88 ? 4.001 -0.523 -17.956 1.00 89.00 88 GLU A N 1
ATOM 661 C CA . GLU A 1 88 ? 3.414 -1.342 -16.882 1.00 89.00 88 GLU A CA 1
ATOM 662 C C . GLU A 1 88 ? 3.980 -0.941 -15.515 1.00 89.00 88 GLU A C 1
ATOM 664 O O . GLU A 1 88 ? 3.250 -0.701 -14.551 1.00 89.00 88 GLU A O 1
ATOM 669 N N . LEU A 1 89 ? 5.293 -0.754 -15.461 1.00 86.44 89 LEU A N 1
ATOM 670 C CA . LEU A 1 89 ? 6.012 -0.337 -14.271 1.00 86.44 89 LEU A CA 1
ATOM 671 C C . LEU A 1 89 ? 5.618 1.056 -13.778 1.00 86.44 89 LEU A C 1
ATOM 673 O O . LEU A 1 89 ? 5.431 1.288 -12.581 1.00 86.44 89 LEU A O 1
ATOM 677 N N . SER A 1 90 ? 5.482 1.992 -14.713 1.00 88.62 90 SER A N 1
ATOM 678 C CA . SER A 1 90 ? 5.095 3.365 -14.404 1.00 88.62 90 SER A CA 1
ATOM 679 C C . SER A 1 90 ? 3.647 3.441 -13.923 1.00 88.62 90 SER A C 1
ATOM 681 O O . SER A 1 90 ? 3.353 4.197 -12.995 1.00 88.62 90 SER A O 1
ATOM 683 N N . MET A 1 91 ? 2.758 2.612 -14.478 1.00 91.62 91 MET A N 1
ATOM 684 C CA . MET A 1 91 ? 1.378 2.484 -14.008 1.00 91.62 91 MET A CA 1
ATOM 685 C C . MET A 1 91 ? 1.314 1.921 -12.587 1.00 91.62 91 MET A C 1
ATOM 687 O O . MET A 1 91 ? 0.655 2.516 -11.733 1.00 91.62 91 MET A O 1
ATOM 691 N N . VAL A 1 92 ? 2.046 0.839 -12.300 1.00 90.88 92 VAL A N 1
ATOM 692 C CA . VAL A 1 92 ? 2.150 0.260 -10.948 1.00 90.88 92 VAL A CA 1
ATOM 693 C C . VAL A 1 92 ? 2.604 1.315 -9.935 1.00 90.88 92 VAL A C 1
ATOM 695 O O . VAL A 1 92 ? 2.022 1.437 -8.855 1.00 90.88 92 VAL A O 1
ATOM 698 N N . GLN A 1 93 ? 3.587 2.138 -10.299 1.00 89.56 93 GLN A N 1
ATOM 699 C CA . GLN A 1 93 ? 4.074 3.220 -9.451 1.00 89.56 93 GLN A CA 1
ATOM 700 C C . GLN A 1 93 ? 3.045 4.342 -9.242 1.00 89.56 93 GLN A C 1
ATOM 702 O O . GLN A 1 93 ? 2.873 4.791 -8.110 1.00 89.56 93 GLN A O 1
ATOM 707 N N . ILE A 1 94 ? 2.343 4.800 -10.286 1.00 91.12 94 ILE A N 1
ATOM 708 C CA . ILE A 1 94 ? 1.295 5.833 -10.159 1.00 91.12 94 ILE A CA 1
ATOM 709 C C . ILE A 1 94 ? 0.151 5.343 -9.274 1.00 91.12 94 ILE A C 1
ATOM 711 O O . ILE A 1 94 ? -0.249 6.045 -8.341 1.00 91.12 94 ILE A O 1
ATOM 715 N N . VAL A 1 95 ? -0.349 4.132 -9.524 1.00 91.69 95 VAL A N 1
ATOM 716 C CA . VAL A 1 95 ? -1.440 3.536 -8.743 1.00 91.69 95 VAL A CA 1
ATOM 717 C C . VAL A 1 95 ? -0.998 3.329 -7.295 1.00 91.69 95 VAL A C 1
ATOM 719 O O . VAL A 1 95 ? -1.716 3.711 -6.365 1.00 91.69 95 VAL A O 1
ATOM 722 N N . GLY A 1 96 ? 0.217 2.815 -7.092 1.00 91.06 96 GLY A N 1
ATOM 723 C CA . GLY A 1 96 ? 0.812 2.632 -5.775 1.00 91.06 96 GLY A CA 1
ATOM 724 C C . GLY A 1 96 ? 0.958 3.940 -5.001 1.00 91.06 96 GLY A C 1
ATOM 725 O O . GLY A 1 96 ? 0.491 4.042 -3.866 1.00 91.06 96 GLY A O 1
ATOM 726 N N . LYS A 1 97 ? 1.507 4.985 -5.630 1.00 91.19 97 LYS A N 1
ATOM 727 C CA . LYS A 1 97 ? 1.586 6.340 -5.062 1.00 91.19 97 LYS A CA 1
ATOM 728 C C . LYS A 1 97 ? 0.211 6.885 -4.708 1.00 91.19 97 LYS A C 1
ATOM 730 O O . LYS A 1 97 ? 0.038 7.456 -3.627 1.00 91.19 97 LYS A O 1
ATOM 735 N N . TYR A 1 98 ? -0.771 6.724 -5.592 1.00 90.94 98 TYR A N 1
ATOM 736 C CA . TYR A 1 98 ? -2.123 7.235 -5.393 1.00 90.94 98 TYR A CA 1
ATOM 737 C C . TYR A 1 98 ? -2.795 6.586 -4.180 1.00 90.94 98 TYR A C 1
ATOM 739 O O . TYR A 1 98 ? -3.226 7.308 -3.274 1.00 90.94 98 TYR A O 1
ATOM 747 N N . ARG A 1 99 ? -2.778 5.250 -4.113 1.00 90.12 99 ARG A N 1
ATOM 748 C CA . ARG A 1 99 ? -3.400 4.440 -3.051 1.00 90.12 99 ARG A CA 1
ATOM 749 C C . ARG A 1 99 ? -2.531 4.230 -1.806 1.00 90.12 99 ARG A C 1
ATOM 751 O O . ARG A 1 99 ? -2.991 3.597 -0.863 1.00 90.12 99 ARG A O 1
ATOM 758 N N . ALA A 1 100 ? -1.317 4.783 -1.782 1.00 90.62 100 ALA A N 1
ATOM 759 C CA . ALA A 1 100 ? -0.318 4.561 -0.735 1.00 90.62 100 ALA A CA 1
ATOM 760 C C . ALA A 1 100 ? 0.012 3.067 -0.514 1.00 90.62 100 ALA A C 1
ATOM 762 O O . ALA A 1 100 ? 0.184 2.606 0.616 1.00 90.62 100 ALA A O 1
ATOM 763 N N . LEU A 1 101 ? 0.103 2.311 -1.609 1.00 91.69 101 LEU A N 1
ATOM 764 C CA . LEU A 1 101 ? 0.504 0.906 -1.604 1.00 91.69 101 LEU A CA 1
ATOM 765 C C . LEU A 1 101 ? 2.027 0.787 -1.762 1.00 91.69 101 LEU A C 1
ATOM 767 O O . LEU A 1 101 ? 2.617 1.571 -2.516 1.00 91.69 101 LEU A O 1
ATOM 771 N N . PRO A 1 102 ? 2.668 -0.201 -1.111 1.00 91.81 102 PRO A N 1
ATOM 772 C CA . PRO A 1 102 ? 4.106 -0.429 -1.208 1.00 91.81 102 PRO A CA 1
ATOM 773 C C . PRO A 1 102 ? 4.476 -1.116 -2.529 1.00 91.81 102 PRO A C 1
ATOM 775 O O . PRO A 1 102 ? 4.963 -2.243 -2.555 1.00 91.81 102 PRO A O 1
ATOM 778 N N . TYR A 1 103 ? 4.230 -0.427 -3.644 1.00 90.19 103 TYR A N 1
ATOM 779 C CA . TYR A 1 103 ? 4.409 -0.954 -4.999 1.00 90.19 103 TYR A CA 1
ATOM 780 C C . TYR A 1 103 ? 5.844 -1.417 -5.275 1.00 90.19 103 TYR A C 1
ATOM 782 O O . TYR A 1 103 ? 6.053 -2.311 -6.088 1.00 90.19 103 TYR A O 1
ATOM 790 N N . TRP A 1 104 ? 6.833 -0.842 -4.581 1.00 89.31 104 TRP A N 1
ATOM 791 C CA . TRP A 1 104 ? 8.238 -1.218 -4.721 1.00 89.31 104 TRP A CA 1
ATOM 792 C C . TRP A 1 104 ? 8.510 -2.667 -4.320 1.00 89.31 104 TRP A C 1
ATOM 794 O O . TRP A 1 104 ? 9.436 -3.268 -4.846 1.00 89.31 104 TRP A O 1
ATOM 804 N N . ARG A 1 105 ? 7.663 -3.276 -3.481 1.00 87.31 105 ARG A N 1
ATOM 805 C CA . ARG A 1 105 ? 7.770 -4.702 -3.135 1.00 87.31 105 ARG A CA 1
ATOM 806 C C . ARG A 1 105 ? 7.584 -5.628 -4.338 1.00 87.31 105 ARG A C 1
ATOM 808 O O . ARG A 1 105 ? 8.042 -6.761 -4.304 1.00 87.31 105 ARG A O 1
ATOM 815 N N . LEU A 1 106 ? 6.941 -5.150 -5.405 1.00 84.50 106 LEU A N 1
ATOM 816 C CA . LEU A 1 106 ? 6.782 -5.896 -6.658 1.00 84.50 106 LEU A CA 1
ATOM 817 C C . LEU A 1 106 ? 8.022 -5.803 -7.561 1.00 84.50 106 LEU A C 1
ATOM 819 O O . LEU A 1 106 ? 8.119 -6.519 -8.554 1.00 84.50 106 LEU A O 1
ATOM 823 N N . LEU A 1 107 ? 8.958 -4.904 -7.243 1.00 79.50 107 LEU A N 1
ATOM 824 C CA . LEU A 1 107 ? 10.124 -4.593 -8.071 1.00 79.50 107 LEU A CA 1
ATOM 825 C C . LEU A 1 107 ? 11.355 -5.442 -7.715 1.00 79.50 107 LEU A C 1
ATOM 827 O O . LEU A 1 107 ? 12.353 -5.392 -8.434 1.00 79.50 107 LEU A O 1
ATOM 831 N N . GLY A 1 108 ? 11.269 -6.233 -6.642 1.00 74.69 108 GLY A N 1
ATOM 832 C CA . GLY A 1 108 ? 12.348 -7.056 -6.098 1.00 74.69 108 GLY A CA 1
ATOM 833 C C . GLY A 1 108 ? 12.962 -6.475 -4.823 1.00 74.69 108 GLY A C 1
ATOM 834 O O . GLY A 1 108 ? 12.629 -5.369 -4.399 1.00 74.69 108 GLY A O 1
ATOM 835 N N . ASP A 1 109 ? 13.876 -7.232 -4.219 1.00 71.25 109 ASP A N 1
ATOM 836 C CA . ASP A 1 109 ? 14.410 -6.951 -2.877 1.00 71.25 109 ASP A CA 1
ATOM 837 C C . ASP A 1 109 ? 15.317 -5.708 -2.812 1.00 71.25 109 ASP A C 1
ATOM 839 O O . ASP A 1 109 ? 15.457 -5.089 -1.761 1.00 71.25 109 ASP A O 1
ATOM 843 N N . ASP A 1 110 ? 15.891 -5.297 -3.947 1.00 74.00 110 ASP A N 1
ATOM 844 C CA . ASP A 1 110 ? 16.770 -4.122 -4.059 1.00 74.00 110 ASP A CA 1
ATOM 845 C C . ASP A 1 110 ? 15.998 -2.793 -4.225 1.00 74.00 110 ASP A C 1
ATOM 847 O O . ASP A 1 110 ? 16.598 -1.726 -4.409 1.00 74.00 110 ASP A O 1
ATOM 851 N N . ALA A 1 111 ? 14.664 -2.837 -4.229 1.00 80.38 111 ALA A N 1
ATOM 852 C CA . ALA A 1 111 ? 13.831 -1.663 -4.444 1.00 80.38 111 ALA A CA 1
ATOM 853 C C . ALA A 1 111 ? 13.772 -0.760 -3.202 1.00 80.38 111 ALA A C 1
ATOM 855 O O . ALA A 1 111 ? 13.713 -1.216 -2.062 1.00 80.38 111 ALA A O 1
ATOM 856 N N . ILE A 1 112 ? 13.764 0.553 -3.430 1.00 85.44 112 ILE A N 1
ATOM 857 C CA . ILE A 1 112 ? 13.791 1.559 -2.365 1.00 85.44 112 ILE A CA 1
ATOM 858 C C . ILE A 1 112 ? 12.367 2.032 -2.061 1.00 85.44 112 ILE A C 1
ATOM 860 O O . ILE A 1 112 ? 11.580 2.307 -2.974 1.00 85.44 112 ILE A O 1
ATOM 864 N N . GLU A 1 113 ? 12.063 2.186 -0.769 1.00 88.81 113 GLU A N 1
ATOM 865 C CA . GLU A 1 113 ? 10.803 2.761 -0.294 1.00 88.81 113 GLU A CA 1
ATOM 866 C C . GLU A 1 113 ? 10.531 4.141 -0.916 1.00 88.81 113 GLU A C 1
ATOM 868 O O . GLU A 1 113 ? 11.376 5.043 -0.898 1.00 88.81 113 GLU A O 1
ATOM 873 N N . ASP A 1 114 ? 9.314 4.347 -1.427 1.00 89.88 114 ASP A N 1
ATOM 874 C CA . ASP A 1 114 ? 8.901 5.661 -1.912 1.00 89.88 114 ASP A CA 1
ATOM 875 C C . ASP A 1 114 ? 8.490 6.569 -0.748 1.00 89.88 114 ASP A C 1
ATOM 877 O O . ASP A 1 114 ? 7.458 6.371 -0.099 1.00 89.88 114 ASP A O 1
ATOM 881 N N . LYS A 1 115 ? 9.262 7.640 -0.542 1.00 90.88 115 LYS A N 1
ATOM 882 C CA . LYS A 1 115 ? 9.015 8.670 0.478 1.00 90.88 115 LYS A CA 1
ATOM 883 C C . LYS A 1 115 ? 7.610 9.274 0.399 1.00 90.88 115 LYS A C 1
ATOM 885 O O . LYS A 1 115 ? 7.053 9.634 1.434 1.00 90.88 115 LYS A O 1
ATOM 890 N N . VAL A 1 116 ? 7.019 9.394 -0.792 1.00 90.75 116 VAL A N 1
ATOM 891 C CA . VAL A 1 116 ? 5.656 9.926 -0.960 1.00 90.75 116 VAL A CA 1
ATOM 892 C C . VAL A 1 116 ? 4.629 8.983 -0.340 1.00 90.75 116 VAL A C 1
ATOM 894 O O . VAL A 1 116 ? 3.704 9.440 0.336 1.00 90.75 116 VAL A O 1
ATOM 897 N N . VAL A 1 117 ? 4.799 7.675 -0.534 1.00 91.06 117 VAL A N 1
ATOM 898 C CA . VAL A 1 117 ? 3.923 6.655 0.049 1.00 91.06 117 VAL A CA 1
ATOM 899 C C . VAL A 1 117 ? 4.117 6.584 1.559 1.00 91.06 117 VAL A C 1
ATOM 901 O O . VAL A 1 117 ? 3.126 6.625 2.287 1.00 91.06 117 VAL A O 1
ATOM 904 N N . ILE A 1 118 ? 5.364 6.569 2.041 1.00 92.94 118 ILE A N 1
ATOM 905 C CA . ILE A 1 118 ? 5.653 6.545 3.483 1.00 92.94 118 ILE A CA 1
ATOM 906 C C . ILE A 1 118 ? 5.068 7.777 4.184 1.00 92.94 118 ILE A C 1
ATOM 908 O O . ILE A 1 118 ? 4.393 7.641 5.201 1.00 92.94 118 ILE A O 1
ATOM 912 N N . HIS A 1 119 ? 5.217 8.968 3.603 1.00 92.38 119 HIS A N 1
ATOM 913 C CA . HIS A 1 119 ? 4.633 10.190 4.157 1.00 92.38 119 HIS A CA 1
ATOM 914 C C . HIS A 1 119 ? 3.093 10.165 4.166 1.00 92.38 119 HIS A C 1
ATOM 916 O O . HIS A 1 119 ? 2.457 10.653 5.102 1.00 92.38 119 HIS A O 1
ATOM 922 N N . LYS A 1 120 ? 2.457 9.587 3.137 1.00 91.81 120 LYS A N 1
ATOM 923 C CA . LYS A 1 120 ? 0.998 9.383 3.135 1.00 91.81 120 LYS A CA 1
ATOM 924 C C . LYS A 1 120 ? 0.563 8.420 4.238 1.00 91.81 120 LYS A C 1
ATOM 926 O O . LYS A 1 120 ? -0.455 8.680 4.880 1.00 91.81 120 LYS A O 1
ATOM 931 N N . LEU A 1 121 ? 1.321 7.349 4.459 1.00 92.81 121 LEU A N 1
ATOM 932 C CA . LEU A 1 121 ? 1.058 6.367 5.508 1.00 92.81 121 LEU A CA 1
ATOM 933 C C . LEU A 1 121 ? 1.206 6.986 6.904 1.00 92.81 121 LEU A C 1
ATOM 935 O O . LEU A 1 121 ? 0.340 6.795 7.751 1.00 92.81 121 LEU A O 1
ATOM 939 N N . GLU A 1 122 ? 2.237 7.800 7.118 1.00 93.00 122 GLU A N 1
ATOM 940 C CA . GLU A 1 122 ? 2.443 8.562 8.356 1.00 93.00 122 GLU A CA 1
ATOM 941 C C . GLU A 1 122 ? 1.286 9.532 8.617 1.00 93.00 122 GLU A C 1
ATOM 943 O O . GLU A 1 122 ? 0.672 9.530 9.685 1.00 93.00 122 GLU A O 1
ATOM 948 N N . LYS A 1 123 ? 0.905 10.316 7.602 1.00 93.00 123 LYS A N 1
ATOM 949 C CA . LYS A 1 123 ? -0.245 11.223 7.686 1.00 93.00 123 LYS A CA 1
ATOM 950 C C . LYS A 1 123 ? -1.546 10.476 7.976 1.00 93.00 123 LYS A C 1
ATOM 952 O O . LYS A 1 123 ? -2.429 11.032 8.627 1.00 93.00 123 LYS A O 1
ATOM 957 N N . TYR A 1 124 ? -1.697 9.259 7.464 1.00 91.19 124 TYR A N 1
ATOM 958 C CA . TYR A 1 124 ? -2.849 8.415 7.750 1.00 91.19 124 TYR A CA 1
ATOM 959 C C . TYR A 1 124 ? -2.842 7.932 9.197 1.00 91.19 124 TYR A C 1
ATOM 961 O O . TYR A 1 124 ? -3.823 8.160 9.897 1.00 91.19 124 TYR A O 1
ATOM 969 N N . TYR A 1 125 ? -1.724 7.381 9.669 1.00 91.56 125 TYR A N 1
ATOM 970 C CA . TYR A 1 125 ? -1.543 6.949 11.054 1.00 91.56 125 TYR A CA 1
ATOM 971 C C . TYR A 1 125 ? -1.850 8.075 12.057 1.00 91.56 125 TYR A C 1
ATOM 973 O O . TYR A 1 125 ? -2.645 7.889 12.981 1.00 91.56 125 TYR A O 1
ATOM 981 N N . ASN A 1 126 ? -1.327 9.280 11.813 1.00 92.69 126 ASN A N 1
ATOM 982 C CA . ASN A 1 126 ? -1.537 10.439 12.685 1.00 92.69 126 ASN A CA 1
ATOM 983 C C . ASN A 1 126 ? -3.004 10.897 12.757 1.00 92.69 126 ASN A C 1
ATOM 985 O O . ASN A 1 126 ? -3.406 11.506 13.743 1.00 92.69 126 ASN A O 1
ATOM 989 N N . LYS A 1 127 ? -3.824 10.590 11.743 1.00 94.12 127 LYS A N 1
ATOM 990 C CA . LYS A 1 127 ? -5.266 10.896 11.735 1.00 94.12 127 LYS A CA 1
ATOM 991 C C . LYS A 1 127 ? -6.121 9.855 12.452 1.00 94.12 127 LYS A C 1
ATOM 993 O O . LYS A 1 127 ? -7.294 10.119 12.710 1.00 94.12 127 LYS A O 1
ATOM 998 N N . LEU A 1 128 ? -5.590 8.661 12.701 1.00 90.50 128 LEU A N 1
ATOM 999 C CA . LEU A 1 128 ? -6.336 7.593 13.357 1.00 90.50 128 LEU A CA 1
ATOM 1000 C C . LEU A 1 128 ? -6.407 7.835 14.863 1.00 90.50 128 LEU A C 1
ATOM 1002 O O . LEU A 1 128 ? -5.415 8.236 15.476 1.00 90.50 128 LEU A O 1
ATOM 1006 N N . THR A 1 129 ? -7.567 7.529 15.446 1.00 91.25 129 THR A N 1
ATOM 1007 C CA . THR A 1 129 ? -7.719 7.394 16.897 1.00 91.25 129 THR A CA 1
ATOM 1008 C C . THR A 1 129 ? -6.979 6.154 17.384 1.00 91.25 129 THR A C 1
ATOM 1010 O O . THR A 1 129 ? -6.766 5.216 16.615 1.00 91.25 129 THR A O 1
ATOM 1013 N N . GLU A 1 130 ? -6.610 6.127 18.659 1.00 88.25 130 GLU A N 1
ATOM 1014 C CA . GLU A 1 130 ? -5.862 5.021 19.262 1.00 88.25 130 GLU A CA 1
ATOM 1015 C C . GLU A 1 130 ? -6.541 3.661 19.052 1.00 88.25 130 GLU A C 1
ATOM 1017 O O . GLU A 1 130 ? -5.940 2.760 18.471 1.00 88.25 130 GLU A O 1
ATOM 1022 N N . SER A 1 131 ? -7.836 3.556 19.365 1.00 89.25 131 SER A N 1
ATOM 1023 C CA . SER A 1 131 ? -8.612 2.330 19.129 1.00 89.25 131 SER A CA 1
ATOM 1024 C C . SER A 1 131 ? -8.584 1.877 17.659 1.00 89.25 131 SER A C 1
ATOM 1026 O O . SER A 1 131 ? -8.432 0.692 17.363 1.00 89.25 131 SER A O 1
ATOM 1028 N N . LYS A 1 132 ? -8.623 2.813 16.696 1.00 91.00 132 LYS A N 1
ATOM 1029 C CA . LYS A 1 132 ? -8.497 2.472 15.268 1.00 91.00 132 LYS A CA 1
ATOM 1030 C C . LYS A 1 132 ? -7.086 2.018 14.904 1.00 91.00 132 LYS A C 1
ATOM 1032 O O . LYS A 1 132 ? -6.953 1.125 14.072 1.00 91.00 132 LYS A O 1
ATOM 1037 N N . ARG A 1 133 ? -6.041 2.605 15.496 1.00 90.44 133 ARG A N 1
ATOM 1038 C CA . ARG A 1 133 ? -4.649 2.160 15.292 1.00 90.44 133 ARG A CA 1
ATOM 1039 C C . ARG A 1 133 ? -4.476 0.722 15.768 1.00 90.44 133 ARG A C 1
ATOM 1041 O O . ARG A 1 133 ? -3.931 -0.086 15.021 1.00 90.44 133 ARG A O 1
ATOM 1048 N N . ILE A 1 134 ? -5.007 0.405 16.950 1.00 90.56 134 ILE A N 1
ATOM 1049 C CA . ILE A 1 134 ? -5.012 -0.951 17.511 1.00 90.56 134 ILE A CA 1
ATOM 1050 C C . ILE A 1 134 ? -5.780 -1.904 16.604 1.00 90.56 134 ILE A C 1
ATOM 1052 O O . ILE A 1 134 ? -5.242 -2.938 16.219 1.00 90.56 134 ILE A O 1
ATOM 1056 N N . ARG A 1 135 ? -6.979 -1.517 16.166 1.00 91.75 135 ARG A N 1
ATOM 1057 C CA . ARG A 1 135 ? -7.797 -2.336 15.269 1.00 91.75 135 ARG A CA 1
ATOM 1058 C C . ARG A 1 135 ? -7.075 -2.678 13.964 1.00 91.75 135 ARG A C 1
ATOM 1060 O O . ARG A 1 135 ? -7.035 -3.840 13.579 1.00 91.75 135 ARG A O 1
ATOM 1067 N N . TYR A 1 136 ? -6.464 -1.696 13.301 1.00 91.81 136 TYR A N 1
ATOM 1068 C CA . TYR A 1 136 ? -5.710 -1.951 12.068 1.00 91.81 136 TYR A CA 1
ATOM 1069 C C . TYR A 1 136 ? -4.452 -2.789 12.307 1.00 91.81 136 TYR A C 1
ATOM 1071 O O . TYR A 1 136 ? -4.115 -3.635 11.487 1.00 91.81 136 TYR A O 1
ATOM 1079 N N . ALA A 1 137 ? -3.758 -2.589 13.426 1.00 90.69 137 ALA A N 1
ATOM 1080 C CA . ALA A 1 137 ? -2.621 -3.430 13.772 1.00 90.69 137 ALA A CA 1
ATOM 1081 C C . ALA A 1 137 ? -3.041 -4.885 14.028 1.00 90.69 137 ALA A C 1
ATOM 1083 O O . ALA A 1 137 ? -2.352 -5.793 13.573 1.00 90.69 137 ALA A O 1
ATOM 1084 N N . GLN A 1 138 ? -4.186 -5.112 14.679 1.00 91.75 138 GLN A N 1
ATOM 1085 C CA . GLN A 1 138 ? -4.787 -6.439 14.839 1.00 91.75 138 GLN A CA 1
ATOM 1086 C C . GLN A 1 138 ? -5.126 -7.065 13.486 1.00 91.75 138 GLN A C 1
ATOM 1088 O O . GLN A 1 138 ? -4.789 -8.221 13.255 1.00 91.75 138 GLN A O 1
ATOM 1093 N N . GLU A 1 139 ? -5.712 -6.306 12.557 1.00 92.50 139 GLU A N 1
ATOM 1094 C CA . GLU A 1 139 ? -5.953 -6.785 11.190 1.00 92.50 139 GLU A CA 1
ATOM 1095 C C . GLU A 1 139 ? -4.645 -7.181 10.490 1.00 92.50 139 GLU A C 1
ATOM 1097 O O . GLU A 1 139 ? -4.571 -8.249 9.886 1.00 92.50 139 GLU A O 1
ATOM 1102 N N . TYR A 1 140 ? -3.580 -6.382 10.604 1.00 92.62 140 TYR A N 1
ATOM 1103 C CA . TYR A 1 140 ? -2.289 -6.739 10.011 1.00 92.62 140 TYR A CA 1
ATOM 1104 C C . TYR A 1 140 ? -1.654 -7.960 10.673 1.00 92.62 140 TYR A C 1
ATOM 1106 O O . TYR A 1 140 ? -1.149 -8.826 9.966 1.00 92.62 140 TYR A O 1
ATOM 1114 N N . LEU A 1 141 ? -1.712 -8.084 11.999 1.00 91.81 141 LEU A N 1
ATOM 1115 C CA . LEU A 1 141 ? -1.267 -9.287 12.709 1.00 91.81 141 LEU A CA 1
ATOM 1116 C C . LEU A 1 141 ? -2.064 -10.518 12.269 1.00 91.81 141 LEU A C 1
ATOM 1118 O O . LEU A 1 141 ? -1.486 -11.584 12.065 1.00 91.81 141 LEU A O 1
ATOM 1122 N N . PHE A 1 142 ? -3.366 -10.363 12.039 1.00 93.00 142 PHE A N 1
ATOM 1123 C CA . PHE A 1 142 ? -4.185 -11.430 11.486 1.00 93.00 142 PHE A CA 1
ATOM 1124 C C . PHE A 1 142 ? -3.704 -11.867 10.104 1.00 93.00 142 PHE A C 1
ATOM 1126 O O . PHE A 1 142 ? -3.576 -13.068 9.854 1.00 93.00 142 PHE A O 1
ATOM 1133 N N . LEU A 1 143 ? -3.355 -10.913 9.237 1.00 92.44 143 LEU A N 1
ATOM 1134 C CA . LEU A 1 143 ? -2.746 -11.195 7.935 1.00 92.44 143 LEU A CA 1
ATOM 1135 C C . LEU A 1 143 ? -1.354 -11.834 8.061 1.00 92.44 143 LEU A C 1
ATOM 1137 O O . LEU A 1 143 ? -0.988 -12.635 7.215 1.00 92.44 143 LEU A O 1
ATOM 1141 N N . HIS A 1 144 ? -0.596 -11.552 9.120 1.00 90.81 144 HIS A N 1
ATOM 1142 C CA . HIS A 1 144 ? 0.683 -12.224 9.404 1.00 90.81 144 HIS A CA 1
ATOM 1143 C C . HIS A 1 144 ? 0.533 -13.669 9.900 1.00 90.81 144 HIS A C 1
ATOM 1145 O O . HI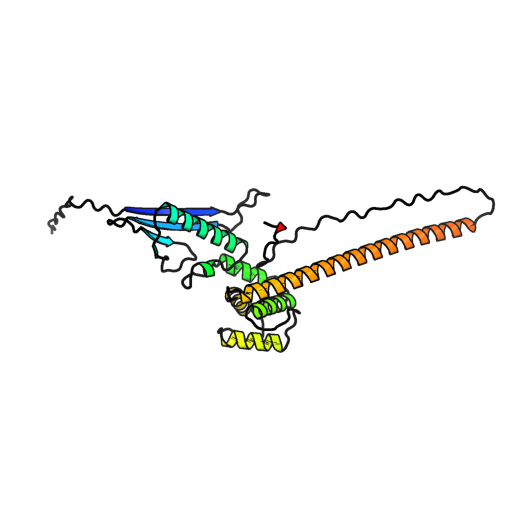S A 1 144 ? 1.529 -14.369 10.051 1.00 90.81 144 HIS A O 1
ATOM 1151 N N . GLY A 1 145 ? -0.695 -14.137 10.130 1.00 90.38 145 GLY A N 1
ATOM 1152 C CA . GLY A 1 145 ? -0.974 -15.507 10.559 1.00 90.38 145 GLY A CA 1
ATOM 1153 C C . GLY A 1 145 ? -1.409 -15.631 12.018 1.00 90.38 145 GLY A C 1
ATOM 1154 O O . GLY A 1 145 ? -1.900 -16.690 12.412 1.00 90.38 145 GLY A O 1
ATOM 1155 N N . TYR A 1 146 ? -1.295 -14.563 12.812 1.00 90.94 146 TYR A N 1
ATOM 1156 C CA . TYR A 1 146 ? -1.693 -14.570 14.218 1.00 90.94 146 TYR A CA 1
ATOM 1157 C C . TYR A 1 146 ? -3.221 -14.596 14.346 1.00 90.94 146 TYR A C 1
ATOM 1159 O O . TYR A 1 146 ? -3.926 -13.833 13.698 1.00 90.94 146 TYR A O 1
ATOM 1167 N N . ASN A 1 147 ? -3.774 -15.450 15.203 1.00 88.12 147 ASN A N 1
ATOM 1168 C CA . ASN A 1 147 ? -5.226 -15.515 15.407 1.00 88.12 147 ASN A CA 1
ATOM 1169 C C . ASN A 1 147 ? -5.682 -14.459 16.428 1.00 88.12 147 ASN A C 1
ATOM 1171 O O . ASN A 1 147 ? -5.994 -14.781 17.575 1.00 88.12 147 ASN A O 1
ATOM 1175 N N . VAL A 1 148 ? -5.682 -13.194 16.003 1.00 88.31 148 VAL A N 1
ATOM 1176 C CA . VAL A 1 148 ? -6.148 -12.037 16.784 1.00 88.31 148 VAL A CA 1
ATOM 1177 C C . VAL A 1 148 ? -7.451 -11.482 16.212 1.00 88.31 148 VAL A C 1
ATOM 1179 O O . VAL A 1 148 ? -7.675 -11.532 15.002 1.00 88.31 148 VAL A O 1
ATOM 1182 N N . THR A 1 149 ? -8.306 -10.931 17.074 1.00 87.25 149 THR A N 1
ATOM 1183 C CA . THR A 1 149 ? -9.583 -10.336 16.658 1.00 87.25 149 THR A CA 1
ATOM 1184 C C . THR A 1 149 ? -9.505 -8.812 16.703 1.00 87.25 149 THR A C 1
ATOM 1186 O O . THR A 1 149 ? -9.027 -8.234 17.675 1.00 87.25 149 THR A O 1
ATOM 1189 N N . ALA A 1 150 ? -9.995 -8.147 15.655 1.00 85.50 150 ALA A N 1
ATOM 1190 C CA . ALA A 1 150 ? -9.889 -6.698 15.481 1.00 85.50 150 ALA A CA 1
ATOM 1191 C C . ALA A 1 150 ? -10.975 -5.914 16.251 1.00 85.50 150 ALA A C 1
ATOM 1193 O O . ALA A 1 150 ? -11.870 -5.312 15.646 1.00 85.50 150 ALA A O 1
ATOM 1194 N N . HIS A 1 151 ? -10.904 -5.927 17.585 1.00 85.38 151 HIS A N 1
ATOM 1195 C CA . HIS A 1 151 ? -11.822 -5.188 18.467 1.00 85.38 151 HIS A CA 1
ATOM 1196 C C . HIS A 1 151 ? -11.351 -3.759 18.786 1.00 85.38 151 HIS A C 1
ATOM 1198 O O . HIS A 1 151 ? -12.162 -2.929 19.181 1.00 85.38 151 HIS A O 1
ATOM 1204 N N . GLY A 1 152 ? -10.071 -3.440 18.559 1.00 83.44 152 GLY A N 1
ATOM 1205 C CA . GLY A 1 152 ? -9.518 -2.105 18.814 1.00 83.44 152 GLY A CA 1
ATOM 1206 C C . GLY A 1 152 ? -9.077 -1.855 20.257 1.00 83.44 152 GLY A C 1
ATOM 1207 O O . GLY A 1 152 ? -8.800 -0.710 20.605 1.00 83.44 152 GLY A O 1
ATOM 1208 N N . GLU A 1 153 ? -8.983 -2.909 21.065 1.00 86.62 153 GLU A N 1
ATOM 1209 C CA . GLU A 1 153 ? -8.429 -2.896 22.422 1.00 86.62 153 GLU A CA 1
ATOM 1210 C C . GLU A 1 153 ? -7.162 -3.749 22.485 1.00 86.62 153 GLU A C 1
ATOM 1212 O O . GLU A 1 153 ? -7.046 -4.752 21.778 1.00 86.62 153 GLU A O 1
ATOM 1217 N N . MET A 1 154 ? -6.201 -3.344 23.316 1.00 82.88 154 MET A N 1
ATOM 1218 C CA . MET A 1 154 ? -4.937 -4.055 23.483 1.00 82.88 154 MET A CA 1
ATOM 1219 C C . MET A 1 154 ? -5.125 -5.248 24.433 1.00 82.88 154 MET A C 1
ATOM 1221 O O . MET A 1 154 ? -4.946 -5.125 25.642 1.00 82.88 154 MET A O 1
ATOM 1225 N N . ASP A 1 155 ? -5.504 -6.406 23.893 1.00 85.94 155 ASP A N 1
ATOM 1226 C CA . ASP A 1 155 ? -5.653 -7.642 24.665 1.00 85.94 155 ASP A CA 1
ATOM 1227 C C . ASP A 1 155 ? -4.325 -8.411 24.802 1.00 85.94 155 ASP A C 1
ATOM 1229 O O . ASP A 1 155 ? -3.360 -8.208 24.059 1.00 85.94 155 ASP A O 1
ATOM 1233 N N . THR A 1 156 ? -4.269 -9.352 25.750 1.00 86.25 156 THR A N 1
ATOM 1234 C CA . THR A 1 156 ? -3.067 -10.166 26.001 1.00 86.25 156 THR A CA 1
ATOM 1235 C C . THR A 1 156 ? -2.609 -10.931 24.753 1.00 86.25 156 THR A C 1
ATOM 1237 O O . THR A 1 156 ? -1.407 -11.100 24.544 1.00 86.25 156 THR A O 1
ATOM 1240 N N . ARG A 1 157 ? -3.542 -11.355 23.885 1.00 88.31 157 ARG A N 1
ATOM 1241 C CA . ARG A 1 157 ? -3.214 -12.036 22.622 1.00 88.31 157 ARG A CA 1
ATOM 1242 C C . ARG A 1 157 ? -2.553 -11.090 21.623 1.00 88.31 157 ARG A C 1
ATOM 1244 O O . ARG A 1 157 ? -1.552 -11.475 21.024 1.00 88.31 157 ARG A O 1
ATOM 1251 N N . THR A 1 158 ? -3.056 -9.864 21.471 1.00 87.62 158 THR A N 1
ATOM 1252 C CA . THR A 1 158 ? -2.442 -8.835 20.617 1.00 87.62 158 THR A CA 1
ATOM 1253 C C . THR A 1 158 ? -1.056 -8.466 21.126 1.00 87.62 158 THR A C 1
ATOM 1255 O O . THR A 1 158 ? -0.130 -8.383 20.325 1.00 87.62 158 THR A O 1
ATOM 1258 N N . ILE A 1 159 ? -0.874 -8.318 22.442 1.00 87.44 159 ILE A N 1
ATOM 1259 C CA . ILE A 1 159 ? 0.442 -8.030 23.034 1.00 87.44 159 ILE A CA 1
ATOM 1260 C C . ILE A 1 159 ? 1.427 -9.165 22.732 1.00 87.44 159 ILE A C 1
ATOM 1262 O O . ILE A 1 159 ? 2.527 -8.896 22.253 1.00 87.44 159 ILE A O 1
ATOM 1266 N N . SER A 1 160 ? 1.029 -10.423 22.945 1.00 88.12 160 SER A N 1
ATOM 1267 C CA . SER A 1 160 ? 1.876 -11.583 22.637 1.00 88.12 160 SER A CA 1
ATOM 1268 C C . SER A 1 160 ? 2.233 -11.645 21.149 1.00 88.12 160 SER A C 1
ATOM 1270 O O . SER A 1 160 ? 3.402 -11.792 20.805 1.00 88.12 160 SER A O 1
ATOM 1272 N N . ALA A 1 161 ? 1.252 -11.463 20.260 1.00 88.69 161 ALA A N 1
ATOM 1273 C CA . ALA A 1 161 ? 1.473 -11.468 18.815 1.00 88.69 161 ALA A CA 1
ATOM 1274 C C . ALA A 1 161 ? 2.402 -10.325 18.367 1.00 88.69 161 ALA A C 1
ATOM 1276 O O . ALA A 1 161 ? 3.287 -10.531 17.538 1.00 88.69 161 ALA A O 1
ATOM 1277 N N . LEU A 1 162 ? 2.251 -9.129 18.947 1.00 87.38 162 LEU A N 1
ATOM 1278 C CA . LEU A 1 162 ? 3.151 -8.000 18.707 1.00 87.38 162 LEU A CA 1
ATOM 1279 C C . LEU A 1 162 ? 4.571 -8.293 19.192 1.00 87.38 162 LEU A C 1
ATOM 1281 O O . LEU A 1 162 ? 5.524 -7.936 18.504 1.00 87.38 162 LEU A O 1
ATOM 1285 N N . GLN A 1 163 ? 4.732 -8.917 20.359 1.00 85.81 163 GLN A N 1
ATOM 1286 C CA . GLN A 1 163 ? 6.046 -9.290 20.884 1.00 85.81 163 GLN A CA 1
ATOM 1287 C C . GLN A 1 163 ? 6.726 -10.336 19.998 1.00 85.81 163 GLN A C 1
ATOM 1289 O O . GLN A 1 163 ? 7.903 -10.174 19.677 1.00 85.81 163 GLN A O 1
ATOM 1294 N N . ASP A 1 164 ? 5.996 -11.354 19.546 1.00 86.88 164 ASP A N 1
ATOM 1295 C CA . ASP A 1 164 ? 6.524 -12.373 18.636 1.00 86.88 164 ASP A CA 1
ATOM 1296 C C . ASP A 1 164 ? 6.915 -11.768 17.282 1.00 86.88 164 ASP A C 1
ATOM 1298 O O . ASP A 1 164 ? 8.006 -12.037 16.775 1.00 86.88 164 ASP A O 1
ATOM 1302 N N . PHE A 1 165 ? 6.093 -10.867 16.740 1.00 85.62 165 PHE A N 1
ATOM 1303 C CA . PHE A 1 165 ? 6.415 -10.125 15.520 1.00 85.62 165 PHE A CA 1
ATOM 1304 C C . PHE A 1 165 ? 7.667 -9.241 15.693 1.00 85.62 165 PHE A C 1
ATOM 1306 O O . PHE A 1 165 ? 8.552 -9.224 14.834 1.00 85.62 165 PHE A O 1
ATOM 1313 N N . LYS A 1 166 ? 7.791 -8.541 16.830 1.00 80.00 166 LYS A N 1
ATOM 1314 C CA . LYS A 1 166 ? 8.940 -7.677 17.170 1.00 80.00 166 LYS A CA 1
ATOM 1315 C C . LYS A 1 166 ? 10.225 -8.458 17.478 1.00 80.00 166 LYS A C 1
ATOM 1317 O O . LYS A 1 166 ? 11.318 -7.940 17.276 1.00 80.00 166 LYS A O 1
ATOM 1322 N N . ARG A 1 167 ? 10.149 -9.714 17.927 1.00 69.62 167 ARG A N 1
ATOM 1323 C CA . ARG A 1 167 ? 11.344 -10.576 18.039 1.00 69.62 167 ARG A CA 1
ATOM 1324 C C . ARG A 1 167 ? 11.951 -10.874 16.666 1.00 69.62 167 ARG A C 1
ATOM 1326 O O . ARG A 1 167 ? 13.171 -10.972 16.560 1.00 69.62 167 ARG A O 1
ATOM 1333 N N . GLY A 1 168 ? 11.120 -10.958 15.626 1.00 61.94 168 GLY A N 1
ATOM 1334 C CA . GLY A 1 168 ? 11.568 -11.039 14.233 1.00 61.94 168 GLY A CA 1
ATOM 1335 C C . GLY A 1 168 ? 12.039 -9.697 13.653 1.00 61.94 168 GLY A C 1
ATOM 1336 O O . GLY A 1 168 ? 12.985 -9.674 12.869 1.00 61.94 168 GLY A O 1
ATOM 1337 N N . ASN A 1 169 ? 11.431 -8.579 14.072 1.00 59.03 169 ASN A N 1
ATOM 1338 C CA . ASN A 1 169 ? 11.663 -7.232 13.531 1.00 59.03 169 ASN A CA 1
ATOM 1339 C C . ASN A 1 169 ? 12.087 -6.234 14.627 1.00 59.03 169 ASN A C 1
ATOM 1341 O O . ASN A 1 169 ? 11.292 -5.893 15.495 1.00 59.03 169 ASN A O 1
ATOM 1345 N N . ARG A 1 170 ? 13.330 -5.728 14.564 1.00 51.97 170 ARG A N 1
ATOM 1346 C CA . ARG A 1 170 ? 14.024 -4.912 15.592 1.00 51.97 170 ARG A CA 1
ATOM 1347 C C . ARG A 1 170 ? 13.369 -3.545 15.921 1.00 51.97 170 ARG A C 1
ATOM 1349 O O . ARG A 1 170 ? 13.984 -2.506 15.692 1.00 51.97 170 ARG A O 1
ATOM 1356 N N . SER A 1 171 ? 12.175 -3.529 16.510 1.00 51.28 171 SER A N 1
ATOM 1357 C CA . SER A 1 171 ? 11.456 -2.316 16.937 1.00 51.28 171 SER A CA 1
ATOM 1358 C C . SER A 1 171 ? 10.843 -2.507 18.338 1.00 51.28 171 SER A C 1
ATOM 1360 O O . SER A 1 171 ? 9.941 -3.320 18.514 1.00 51.28 171 SER A O 1
ATOM 1362 N N . GLY A 1 172 ? 11.314 -1.772 19.356 1.00 50.22 172 GLY A N 1
ATOM 1363 C CA . GLY A 1 172 ? 10.731 -1.758 20.720 1.00 50.22 172 GLY A CA 1
ATOM 1364 C C . GLY A 1 172 ? 9.614 -0.711 20.876 1.00 50.22 172 GLY A C 1
ATOM 1365 O O . GLY A 1 172 ? 9.419 0.107 19.981 1.00 50.22 172 GLY A O 1
ATOM 1366 N N . ALA A 1 173 ? 8.837 -0.611 21.955 1.00 52.53 173 ALA A N 1
ATOM 1367 C CA . ALA A 1 173 ? 8.195 -1.553 22.882 1.00 52.53 173 ALA A CA 1
ATOM 1368 C C . ALA A 1 173 ? 6.877 -0.853 23.340 1.00 52.53 173 ALA A C 1
ATOM 1370 O O . ALA A 1 173 ? 6.750 0.359 23.179 1.00 52.53 173 ALA A O 1
ATOM 1371 N N . ASP A 1 174 ? 5.901 -1.631 23.810 1.00 56.31 174 ASP A N 1
ATOM 1372 C CA . ASP A 1 174 ? 4.645 -1.273 24.515 1.00 56.31 174 ASP A CA 1
ATOM 1373 C C . ASP A 1 174 ? 3.530 -0.462 23.829 1.00 56.31 174 ASP A C 1
ATOM 1375 O O . ASP A 1 174 ? 2.362 -0.702 24.128 1.00 56.31 174 ASP A O 1
ATOM 1379 N N . GLU A 1 175 ? 3.815 0.365 22.824 1.00 67.88 175 GLU A N 1
ATOM 1380 C CA . GLU A 1 175 ? 2.773 1.052 22.040 1.00 67.88 175 GLU A CA 1
ATOM 1381 C C . GLU A 1 175 ? 2.869 0.740 20.542 1.00 67.88 175 GLU A C 1
ATOM 1383 O O . GLU A 1 175 ? 3.935 0.414 19.998 1.00 67.88 175 GLU A O 1
ATOM 1388 N N . ILE A 1 176 ? 1.736 0.852 19.840 1.00 79.94 176 ILE A N 1
ATOM 1389 C CA . ILE A 1 176 ? 1.675 0.722 18.378 1.00 79.94 176 ILE A CA 1
ATOM 1390 C C . ILE A 1 176 ? 2.136 2.039 17.766 1.00 79.94 176 ILE A C 1
ATOM 1392 O O . ILE A 1 176 ? 1.343 2.802 17.225 1.00 79.94 176 ILE A O 1
ATOM 1396 N N . ASN A 1 177 ? 3.432 2.319 17.888 1.00 86.94 177 ASN A N 1
ATOM 1397 C CA . ASN A 1 177 ? 4.060 3.475 17.266 1.00 86.94 177 ASN A CA 1
ATOM 1398 C C . ASN A 1 177 ? 4.002 3.381 15.728 1.00 86.94 177 ASN A C 1
ATOM 1400 O O . ASN A 1 177 ? 3.768 2.315 15.149 1.00 86.94 177 ASN A O 1
ATOM 1404 N N . PHE A 1 178 ? 4.246 4.506 15.047 1.00 88.44 178 PHE A N 1
ATOM 1405 C CA . PHE A 1 178 ? 4.223 4.539 13.582 1.00 88.44 178 PHE A CA 1
ATOM 1406 C C . PHE A 1 178 ? 5.205 3.537 12.961 1.00 88.44 178 PHE A C 1
ATOM 1408 O O . PHE A 1 178 ? 4.886 2.939 11.942 1.00 88.44 178 PHE A O 1
ATOM 1415 N N . VAL A 1 179 ? 6.367 3.320 13.584 1.00 88.62 179 VAL A N 1
ATOM 1416 C CA . VAL A 1 179 ? 7.373 2.364 13.097 1.00 88.62 179 VAL A CA 1
ATOM 1417 C C . VAL A 1 179 ? 6.800 0.946 13.074 1.00 88.62 179 VAL A C 1
ATOM 1419 O O . VAL A 1 179 ? 6.783 0.317 12.024 1.00 88.62 179 VAL A O 1
ATOM 1422 N N . THR A 1 180 ? 6.215 0.488 14.182 1.00 87.44 180 THR A N 1
ATOM 1423 C CA . THR A 1 180 ? 5.568 -0.829 14.291 1.00 87.44 180 THR A CA 1
ATOM 1424 C C . THR A 1 180 ? 4.404 -0.945 13.309 1.00 87.44 180 THR A C 1
ATOM 1426 O O . THR A 1 180 ? 4.269 -1.954 12.623 1.00 87.44 180 THR A O 1
ATOM 1429 N N . PHE A 1 181 ? 3.574 0.097 13.202 1.00 90.06 181 PHE A N 1
ATOM 1430 C CA . PHE A 1 181 ? 2.454 0.129 12.260 1.00 90.06 181 PHE A CA 1
ATOM 1431 C C . PHE A 1 181 ? 2.922 0.030 10.801 1.00 90.06 181 PHE A C 1
ATOM 1433 O O . PHE A 1 181 ? 2.355 -0.725 10.009 1.00 90.06 181 PHE A O 1
ATOM 1440 N N . LYS A 1 182 ? 3.971 0.782 10.450 1.00 91.38 182 LYS A N 1
ATOM 1441 C CA . LYS A 1 182 ? 4.601 0.767 9.131 1.00 91.38 182 LYS A CA 1
ATOM 1442 C C . LYS A 1 182 ? 5.155 -0.620 8.832 1.00 91.38 182 LYS A C 1
ATOM 1444 O O . LYS A 1 182 ? 4.856 -1.157 7.772 1.00 91.38 182 LYS A O 1
ATOM 1449 N N . ASP A 1 183 ? 5.908 -1.203 9.757 1.00 90.50 183 ASP A N 1
ATOM 1450 C CA . ASP A 1 183 ? 6.529 -2.513 9.574 1.00 90.50 183 ASP A CA 1
ATOM 1451 C C . ASP A 1 183 ? 5.464 -3.599 9.392 1.00 90.50 183 ASP A C 1
ATOM 1453 O O . ASP A 1 183 ? 5.547 -4.375 8.442 1.00 90.50 183 ASP A O 1
ATOM 1457 N N . LEU A 1 184 ? 4.405 -3.603 10.212 1.00 90.94 184 LEU A N 1
ATOM 1458 C CA . LEU A 1 184 ? 3.268 -4.518 10.062 1.00 90.94 184 LEU A CA 1
ATOM 1459 C C . LEU A 1 184 ? 2.634 -4.420 8.672 1.00 90.94 184 LEU A C 1
ATOM 1461 O O . LEU A 1 184 ? 2.425 -5.448 8.032 1.00 90.94 184 LEU A O 1
ATOM 1465 N N . TYR A 1 185 ? 2.378 -3.201 8.192 1.00 91.50 185 TYR A N 1
ATOM 1466 C CA . TYR A 1 185 ? 1.785 -2.953 6.876 1.00 91.50 185 TYR A CA 1
ATOM 1467 C C . TYR A 1 185 ? 2.715 -3.345 5.718 1.00 91.50 185 TYR A C 1
ATOM 1469 O O . TYR A 1 185 ? 2.289 -3.975 4.747 1.00 91.50 185 TYR A O 1
ATOM 1477 N N . LEU A 1 186 ? 3.997 -2.982 5.801 1.00 90.44 186 LEU A N 1
ATOM 1478 C CA . LEU A 1 186 ? 4.964 -3.203 4.727 1.00 90.44 186 LEU A CA 1
ATOM 1479 C C . LEU A 1 186 ? 5.412 -4.655 4.617 1.00 90.44 186 LEU A C 1
ATOM 1481 O O . LEU A 1 186 ? 5.813 -5.057 3.532 1.00 90.44 186 LEU A O 1
ATOM 1485 N N . THR A 1 187 ? 5.338 -5.441 5.688 1.00 89.88 187 THR A N 1
ATOM 1486 C CA . THR A 1 187 ? 5.827 -6.829 5.697 1.00 89.88 187 THR A CA 1
ATOM 1487 C C . THR A 1 187 ? 4.740 -7.867 5.449 1.00 89.88 187 THR A C 1
ATOM 1489 O O . THR A 1 187 ? 5.072 -9.044 5.355 1.00 89.88 187 THR A O 1
ATOM 1492 N N . VAL A 1 188 ? 3.467 -7.467 5.292 1.00 91.19 188 VAL A N 1
ATOM 1493 C CA . VAL A 1 188 ? 2.360 -8.407 5.022 1.00 91.19 188 VAL A CA 1
ATOM 1494 C C . VAL A 1 188 ? 2.751 -9.359 3.880 1.00 91.19 188 VAL A C 1
ATOM 1496 O O . VAL A 1 188 ? 3.092 -8.861 2.795 1.00 91.19 188 VAL A O 1
ATOM 1499 N N . PRO A 1 189 ? 2.739 -10.689 4.084 1.00 89.75 189 PRO A N 1
ATOM 1500 C CA . PRO A 1 189 ? 3.140 -11.637 3.051 1.00 89.75 189 PRO A CA 1
ATOM 1501 C C . PRO A 1 189 ? 2.235 -11.552 1.816 1.00 89.75 189 PRO A C 1
ATOM 1503 O O . PRO A 1 189 ? 1.052 -11.232 1.911 1.00 89.75 189 PRO A O 1
ATOM 1506 N N . ILE A 1 190 ? 2.798 -11.825 0.638 1.00 87.00 190 ILE A N 1
ATOM 1507 C CA . ILE A 1 190 ? 2.055 -11.864 -0.629 1.00 87.00 190 ILE A CA 1
ATOM 1508 C C . ILE A 1 190 ? 1.941 -13.337 -1.032 1.00 87.00 190 ILE A C 1
ATOM 1510 O O . ILE A 1 190 ? 2.747 -13.838 -1.811 1.00 87.00 190 ILE A O 1
ATOM 1514 N N . ASN A 1 191 ? 0.992 -14.050 -0.423 1.00 90.38 191 ASN A N 1
ATOM 1515 C CA . ASN A 1 191 ? 0.718 -15.462 -0.687 1.00 90.38 191 ASN A CA 1
ATOM 1516 C C . ASN A 1 191 ? -0.794 -15.754 -0.631 1.00 90.38 191 ASN A C 1
ATOM 1518 O O . ASN A 1 191 ? -1.603 -14.879 -0.309 1.00 90.38 191 ASN A O 1
ATOM 1522 N N . GLU A 1 192 ? -1.158 -16.990 -0.962 1.00 90.62 192 GLU A N 1
ATOM 1523 C CA . GLU A 1 192 ? -2.550 -17.435 -1.038 1.00 90.62 192 GLU A CA 1
ATOM 1524 C C . GLU A 1 192 ? -3.263 -17.402 0.321 1.00 90.62 192 GLU A C 1
ATOM 1526 O O . GLU A 1 192 ? -4.395 -16.928 0.416 1.00 90.62 192 GLU A O 1
ATOM 1531 N N . ASP A 1 193 ? -2.585 -17.817 1.393 1.00 90.69 193 ASP A N 1
ATOM 1532 C CA . ASP A 1 193 ? -3.155 -17.844 2.745 1.00 90.69 193 ASP A CA 1
ATOM 1533 C C . ASP A 1 193 ? -3.547 -16.441 3.224 1.00 90.69 193 ASP A C 1
ATOM 1535 O O . ASP A 1 193 ? -4.602 -16.238 3.833 1.00 90.69 193 ASP A O 1
ATOM 1539 N N . VAL A 1 194 ? -2.716 -15.442 2.913 1.00 91.50 194 VAL A N 1
ATOM 1540 C CA . VAL A 1 194 ? -3.012 -14.036 3.201 1.00 91.50 194 VAL A CA 1
ATOM 1541 C C . VAL A 1 194 ? -4.197 -13.544 2.380 1.00 91.50 194 VAL A C 1
ATOM 1543 O O . VAL A 1 194 ? -4.970 -12.728 2.888 1.00 91.50 194 VAL A O 1
ATOM 1546 N N . ARG A 1 195 ? -4.379 -14.028 1.143 1.00 90.31 195 ARG A N 1
ATOM 1547 C CA . ARG A 1 195 ? -5.564 -13.695 0.339 1.00 90.31 195 ARG A CA 1
ATOM 1548 C C . ARG A 1 195 ? -6.831 -14.178 1.037 1.00 90.31 195 ARG A C 1
ATOM 1550 O O . ARG A 1 195 ? -7.688 -13.355 1.328 1.00 90.31 195 ARG A O 1
ATOM 1557 N N . VAL A 1 196 ? -6.881 -15.451 1.430 1.00 91.31 196 VAL A N 1
ATOM 1558 C CA . VAL A 1 196 ? -8.031 -16.035 2.147 1.00 91.31 196 VAL A CA 1
ATOM 1559 C C . VAL A 1 196 ? -8.334 -15.271 3.440 1.00 91.31 196 VAL A C 1
ATOM 1561 O O . VAL A 1 196 ? -9.483 -14.948 3.737 1.00 91.31 196 VAL A O 1
ATOM 1564 N N . ARG A 1 197 ? -7.298 -14.920 4.211 1.00 91.56 197 ARG A N 1
ATOM 1565 C CA . ARG A 1 197 ? -7.457 -14.111 5.430 1.00 91.56 197 ARG A CA 1
ATOM 1566 C C . ARG A 1 197 ? -7.981 -12.707 5.131 1.00 91.56 197 ARG A C 1
ATOM 1568 O O . ARG A 1 197 ? -8.786 -12.179 5.896 1.00 91.56 197 ARG A O 1
ATOM 1575 N N . ARG A 1 198 ? -7.547 -12.092 4.031 1.00 90.69 198 ARG A N 1
ATOM 1576 C CA . ARG A 1 198 ? -8.038 -10.779 3.600 1.00 90.69 198 ARG A CA 1
ATOM 1577 C C . ARG A 1 198 ? -9.495 -10.839 3.134 1.00 90.69 198 ARG A C 1
ATOM 1579 O O . ARG A 1 198 ? -10.248 -9.918 3.450 1.00 90.69 198 ARG A O 1
ATOM 1586 N N . ASP A 1 199 ? -9.898 -11.912 2.465 1.00 90.38 199 ASP A N 1
ATOM 1587 C CA . ASP A 1 199 ? -11.290 -12.137 2.062 1.00 90.38 199 ASP A CA 1
ATOM 1588 C C . ASP A 1 199 ? -12.185 -12.240 3.309 1.00 90.38 199 ASP A C 1
ATOM 1590 O O . ASP A 1 199 ? -13.174 -11.520 3.425 1.00 90.38 199 ASP A O 1
ATOM 1594 N N . ALA A 1 200 ? -11.745 -12.980 4.335 1.00 89.50 200 ALA A N 1
ATOM 1595 C CA . ALA A 1 200 ? -12.454 -13.069 5.615 1.00 89.50 200 ALA A CA 1
ATOM 1596 C C . ALA A 1 200 ? -12.611 -11.710 6.332 1.00 89.50 200 ALA A C 1
ATOM 1598 O O . ALA A 1 200 ? -13.662 -11.433 6.918 1.00 89.50 200 ALA A O 1
ATOM 1599 N N . ILE A 1 201 ? -11.589 -10.843 6.287 1.00 88.56 201 ILE A N 1
ATOM 1600 C CA . ILE A 1 201 ? -11.687 -9.470 6.814 1.00 88.56 201 ILE A CA 1
ATOM 1601 C C . ILE A 1 201 ? -12.729 -8.671 6.020 1.00 88.56 201 ILE A C 1
ATOM 1603 O O . ILE A 1 201 ? -13.560 -7.980 6.612 1.00 88.56 201 ILE A O 1
ATOM 1607 N N . THR A 1 202 ? -12.690 -8.754 4.690 1.00 88.38 202 THR A N 1
ATOM 1608 C CA . THR A 1 202 ? -13.616 -8.034 3.802 1.00 88.38 202 THR A CA 1
ATOM 1609 C C . THR A 1 202 ? -15.061 -8.440 4.077 1.00 88.38 202 THR A C 1
ATOM 1611 O O . THR A 1 202 ? -15.898 -7.569 4.322 1.00 88.38 202 THR A O 1
ATOM 1614 N N . ASP A 1 203 ? -15.328 -9.743 4.166 1.00 87.50 203 ASP A N 1
ATOM 1615 C CA . ASP A 1 203 ? -16.642 -10.295 4.503 1.00 87.50 203 ASP A CA 1
ATOM 1616 C C . ASP A 1 203 ? -17.133 -9.825 5.873 1.00 87.50 203 ASP A C 1
ATOM 1618 O O . ASP A 1 203 ? -18.315 -9.518 6.056 1.00 87.50 203 ASP A O 1
ATOM 1622 N N . TYR A 1 204 ? -16.232 -9.754 6.857 1.00 86.19 204 TYR A N 1
ATOM 1623 C CA . TYR A 1 204 ? -16.557 -9.235 8.180 1.00 86.19 204 TYR A CA 1
ATOM 1624 C C . TYR A 1 204 ? -16.984 -7.764 8.112 1.00 86.19 204 TYR A C 1
ATOM 1626 O O . TYR A 1 204 ? -18.033 -7.412 8.652 1.00 86.19 204 TYR A O 1
ATOM 1634 N N . HIS A 1 205 ? -16.226 -6.902 7.427 1.00 84.19 205 HIS A N 1
ATOM 1635 C CA . HIS A 1 205 ? -16.589 -5.485 7.300 1.00 84.19 205 HIS A CA 1
ATOM 1636 C C . HIS A 1 205 ? -17.869 -5.280 6.490 1.00 84.19 205 HIS A C 1
ATOM 1638 O O . HIS A 1 205 ? -18.666 -4.427 6.868 1.00 84.19 205 HIS A O 1
ATOM 1644 N N . ALA A 1 206 ? -18.100 -6.062 5.432 1.00 83.00 206 ALA A N 1
ATOM 1645 C CA . ALA A 1 206 ? -19.340 -6.007 4.658 1.00 83.00 206 ALA A CA 1
ATOM 1646 C C . ALA A 1 206 ? -20.557 -6.337 5.538 1.00 83.00 206 ALA A C 1
ATOM 1648 O O . ALA A 1 206 ? -21.530 -5.585 5.578 1.00 83.00 206 ALA A O 1
ATOM 1649 N N . LYS A 1 207 ? -20.470 -7.404 6.344 1.00 84.94 207 LYS A N 1
ATOM 1650 C CA . LYS A 1 207 ? -21.525 -7.769 7.304 1.00 84.94 207 LYS A CA 1
ATOM 1651 C C . LYS A 1 207 ? -21.768 -6.684 8.350 1.00 84.94 207 LYS A C 1
ATOM 1653 O O . LYS A 1 207 ? -22.919 -6.454 8.711 1.00 84.94 207 LYS A O 1
ATOM 1658 N N . GLN A 1 208 ? -20.715 -6.032 8.844 1.00 81.31 208 GLN A N 1
ATOM 1659 C CA . GLN A 1 208 ? -20.875 -4.937 9.805 1.00 81.31 208 GLN A CA 1
ATOM 1660 C C . GLN A 1 208 ? -21.517 -3.701 9.168 1.00 81.31 208 GLN A C 1
ATOM 1662 O O . GLN A 1 208 ? -22.408 -3.113 9.766 1.00 81.31 208 GLN A O 1
ATOM 1667 N N . GLN A 1 209 ? -21.155 -3.358 7.929 1.00 78.00 209 GLN A N 1
ATOM 1668 C CA . GLN A 1 209 ? -21.783 -2.245 7.211 1.00 78.00 209 GLN A CA 1
ATOM 1669 C C . GLN A 1 209 ? -23.284 -2.463 7.013 1.00 78.00 209 GLN A C 1
ATOM 1671 O O . GLN A 1 209 ? -24.064 -1.562 7.304 1.00 78.00 209 GLN A O 1
ATOM 1676 N N . HIS A 1 210 ? -23.696 -3.667 6.609 1.00 78.44 210 HIS A N 1
ATOM 1677 C CA . HIS A 1 210 ? -25.118 -3.983 6.477 1.00 78.44 210 HIS A CA 1
ATOM 1678 C C . HIS A 1 210 ? -25.868 -3.889 7.811 1.00 78.44 210 HIS A C 1
ATOM 1680 O O . HIS A 1 210 ? -26.987 -3.385 7.847 1.00 78.44 210 HIS A O 1
ATOM 1686 N N . LYS A 1 211 ? -25.265 -4.335 8.921 1.00 79.06 211 LYS A N 1
ATOM 1687 C CA . LYS A 1 211 ? -25.874 -4.192 10.254 1.00 79.06 211 LYS A CA 1
ATOM 1688 C C . LYS A 1 211 ? -26.068 -2.727 10.637 1.00 79.06 211 LYS A C 1
ATOM 1690 O O . LYS A 1 211 ? -27.171 -2.365 11.037 1.00 79.06 211 LYS A O 1
ATOM 1695 N N . ASP A 1 212 ? -25.040 -1.901 10.449 1.00 77.88 212 ASP A N 1
ATOM 1696 C CA . ASP A 1 212 ? -25.101 -0.466 10.745 1.00 77.88 212 ASP A CA 1
ATOM 1697 C C . ASP A 1 212 ? -26.171 0.240 9.892 1.00 77.88 212 ASP A C 1
ATOM 1699 O O . ASP A 1 212 ? -26.882 1.118 10.381 1.00 77.88 212 ASP A O 1
ATOM 1703 N N . GLU A 1 213 ? -26.308 -0.142 8.618 1.00 79.00 213 GLU A N 1
ATOM 1704 C CA . GLU A 1 213 ? -27.340 0.381 7.714 1.00 79.00 213 GLU A CA 1
ATOM 1705 C C . GLU A 1 213 ? -28.748 -0.015 8.169 1.00 79.00 213 GLU A C 1
ATOM 1707 O O . GLU A 1 213 ? -29.632 0.840 8.253 1.00 79.00 213 GLU A O 1
ATOM 1712 N N . HIS A 1 214 ? -28.961 -1.286 8.522 1.00 78.81 214 HIS A N 1
ATOM 1713 C CA . HIS A 1 214 ? -30.250 -1.756 9.031 1.00 78.81 214 HIS A CA 1
ATOM 1714 C C . HIS A 1 214 ? -30.639 -1.077 10.348 1.00 78.81 214 HIS A C 1
ATOM 1716 O O . HIS A 1 214 ? -31.801 -0.703 10.521 1.00 78.81 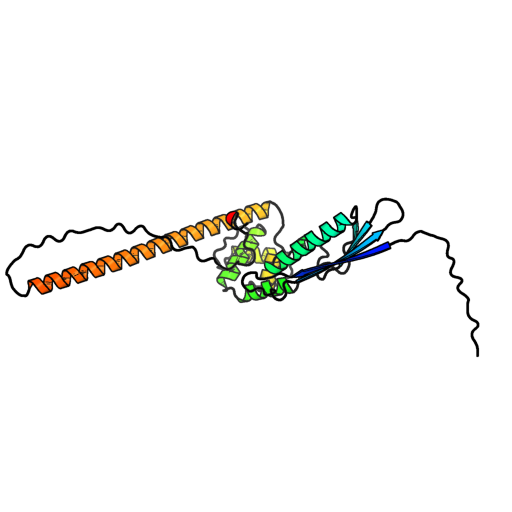214 HIS A O 1
ATOM 1722 N N . GLU A 1 215 ? -29.687 -0.873 11.258 1.00 82.94 215 GLU A N 1
ATOM 1723 C CA . GLU A 1 215 ? -29.931 -0.181 12.525 1.00 82.94 215 GLU A CA 1
ATOM 1724 C C . GLU A 1 215 ? -30.267 1.302 12.306 1.00 82.94 215 GLU A C 1
ATOM 1726 O O . GLU A 1 215 ? -31.214 1.819 12.902 1.00 82.94 215 GLU A O 1
ATOM 1731 N N . GLN A 1 216 ? -29.575 1.980 11.384 1.00 82.50 216 GLN A N 1
ATOM 1732 C CA . GLN A 1 216 ? -29.884 3.367 11.018 1.00 82.50 216 GLN A CA 1
ATOM 1733 C C . GLN A 1 216 ? -31.277 3.510 10.399 1.00 82.50 216 GLN A C 1
ATOM 1735 O O . GLN A 1 216 ? -32.018 4.424 10.766 1.00 82.50 216 GLN A O 1
ATOM 1740 N N . ILE A 1 217 ? -31.660 2.590 9.511 1.00 87.81 217 ILE A N 1
ATOM 1741 C CA . ILE A 1 217 ? -33.001 2.562 8.915 1.00 87.81 217 ILE A CA 1
ATOM 1742 C C . ILE A 1 217 ? -34.061 2.349 10.005 1.00 87.81 217 ILE A C 1
ATOM 1744 O O . ILE A 1 217 ? -35.056 3.076 10.044 1.00 87.81 217 ILE A O 1
ATOM 1748 N N . ALA A 1 218 ? -33.837 1.412 10.932 1.00 88.00 218 ALA A N 1
ATOM 1749 C CA . ALA A 1 218 ? -34.758 1.146 12.036 1.00 88.00 218 ALA A CA 1
ATOM 1750 C C . ALA A 1 218 ? -34.925 2.361 12.967 1.00 88.00 218 ALA A C 1
ATOM 1752 O O . ALA A 1 218 ? -36.047 2.702 13.348 1.00 88.00 218 ALA A O 1
ATOM 1753 N N . LEU A 1 219 ? -33.831 3.059 13.292 1.00 88.00 219 LEU A N 1
ATOM 1754 C CA . LEU A 1 219 ? -33.869 4.288 14.088 1.00 88.00 219 LEU A CA 1
ATOM 1755 C C . LEU A 1 219 ? -34.636 5.408 13.375 1.00 88.00 219 LEU A C 1
ATOM 1757 O O . LEU A 1 219 ? -35.424 6.108 14.014 1.00 88.00 219 LEU A O 1
ATOM 1761 N N . GLN A 1 220 ? -34.450 5.557 12.062 1.00 89.94 220 GLN A N 1
ATOM 1762 C CA . GLN A 1 220 ? -35.144 6.569 11.267 1.00 89.94 220 GLN A CA 1
ATOM 1763 C C . GLN A 1 220 ? -36.655 6.300 11.189 1.00 89.94 220 GLN A C 1
ATOM 1765 O O . GLN A 1 220 ? -37.456 7.215 11.395 1.00 89.94 220 GLN A O 1
ATOM 1770 N N . LEU A 1 221 ? -37.053 5.040 10.988 1.00 90.75 221 LEU A N 1
ATOM 1771 C CA . LEU A 1 221 ? -38.454 4.606 11.040 1.00 90.75 221 LEU A CA 1
ATOM 1772 C C . LEU A 1 221 ? -39.076 4.856 12.420 1.00 90.75 221 LEU A C 1
ATOM 1774 O O . LEU A 1 221 ? -40.173 5.408 12.515 1.00 90.75 221 LEU A O 1
ATOM 1778 N N . ALA A 1 222 ? -38.363 4.530 13.500 1.00 89.31 222 ALA A N 1
ATOM 1779 C CA . ALA A 1 222 ? -38.840 4.763 14.863 1.00 89.31 222 ALA A CA 1
ATOM 1780 C C . ALA A 1 222 ? -38.989 6.260 15.203 1.00 89.31 222 ALA A C 1
ATOM 1782 O O . ALA A 1 222 ? -39.853 6.637 16.000 1.00 89.31 222 ALA A O 1
ATOM 1783 N N . GLN A 1 223 ? -38.157 7.131 14.623 1.00 89.06 223 GLN A N 1
ATOM 1784 C CA . GLN A 1 223 ? -38.290 8.585 14.761 1.00 89.06 223 GLN A CA 1
ATOM 1785 C C . GLN A 1 223 ? -39.499 9.123 13.987 1.00 89.06 223 GLN A C 1
ATOM 1787 O O . GLN A 1 223 ? -40.255 9.923 14.540 1.00 89.06 223 GLN A O 1
ATOM 1792 N N . GLN A 1 224 ? -39.728 8.650 12.757 1.00 88.44 224 GLN A N 1
ATOM 1793 C CA . GLN A 1 224 ? -40.914 9.021 11.977 1.00 88.44 224 GLN A CA 1
ATOM 1794 C C . GLN A 1 224 ? -42.210 8.602 12.673 1.00 88.44 224 GLN A C 1
ATOM 1796 O O . GLN A 1 224 ? -43.129 9.411 12.791 1.00 88.44 224 GLN A O 1
ATOM 1801 N N . GLN A 1 225 ? -42.273 7.377 13.202 1.00 89.00 225 GLN A N 1
ATOM 1802 C CA . GLN A 1 225 ? -43.445 6.905 13.944 1.00 89.00 225 GLN A CA 1
ATOM 1803 C C . GLN A 1 225 ? -43.710 7.752 15.195 1.00 89.00 225 GLN A C 1
ATOM 1805 O O . GLN A 1 225 ? -44.856 8.111 15.459 1.00 89.00 225 GLN A O 1
ATOM 1810 N N . ARG A 1 226 ? -42.662 8.142 15.936 1.00 89.94 226 ARG A N 1
ATOM 1811 C CA . ARG A 1 226 ? -42.808 9.044 17.090 1.00 89.94 226 ARG A CA 1
ATOM 1812 C C . ARG A 1 226 ? -43.337 10.424 16.699 1.00 89.94 226 ARG A C 1
ATOM 1814 O O . ARG A 1 226 ? -44.194 10.947 17.403 1.00 89.94 226 ARG A O 1
ATOM 1821 N N . GLN A 1 227 ? -42.879 10.997 15.585 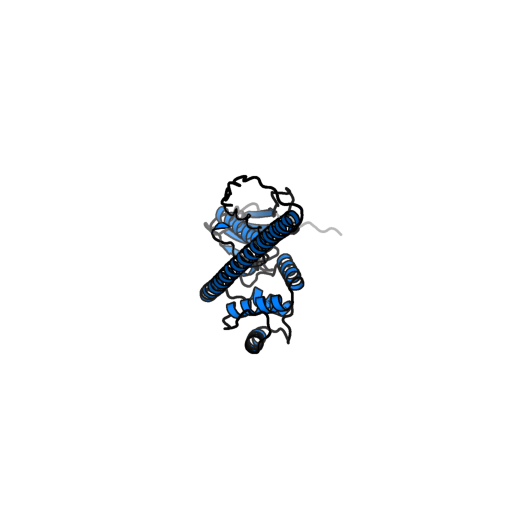1.00 87.19 227 GLN A N 1
ATOM 1822 C CA . GLN A 1 227 ? -43.410 12.274 15.090 1.00 87.19 227 GLN A CA 1
ATOM 1823 C C . GLN A 1 227 ? -44.880 12.160 14.671 1.00 87.19 227 GLN A C 1
ATOM 1825 O O . GLN A 1 227 ? -45.681 13.022 15.025 1.00 87.19 227 GLN A O 1
ATOM 1830 N N . GLN A 1 228 ? -45.263 11.080 13.983 1.00 84.00 228 GLN A N 1
ATOM 1831 C CA . GLN A 1 228 ? -46.660 10.843 13.603 1.00 84.00 228 GLN A CA 1
ATOM 1832 C C . GLN A 1 228 ? -47.572 10.679 14.825 1.00 84.00 228 GLN A C 1
ATOM 1834 O O . GLN A 1 228 ? -48.660 11.250 14.855 1.00 84.00 228 GLN A O 1
ATOM 1839 N N . GLN A 1 229 ? -47.123 9.964 15.860 1.00 83.81 229 GLN A N 1
ATOM 1840 C CA . GLN A 1 229 ? -47.881 9.818 17.108 1.00 83.81 229 GLN A CA 1
ATOM 1841 C C . GLN A 1 229 ? -48.042 11.151 17.850 1.00 83.81 229 GLN A C 1
ATOM 1843 O O . GLN A 1 229 ? -49.122 11.426 18.364 1.00 83.81 229 GLN A O 1
ATOM 1848 N N . GLN A 1 230 ? -47.010 12.000 17.873 1.00 83.81 230 GLN A N 1
ATOM 1849 C CA . GLN A 1 230 ? -47.098 13.335 18.476 1.00 83.81 230 GLN A CA 1
ATOM 1850 C C . GLN A 1 230 ? -48.072 14.248 17.721 1.00 83.81 230 GLN A C 1
ATOM 1852 O O . GLN A 1 230 ? -48.857 14.949 18.354 1.00 83.81 230 GLN A O 1
ATOM 1857 N N . LEU A 1 231 ? -48.070 14.206 16.385 1.00 81.44 231 LEU A N 1
ATOM 1858 C CA . LEU A 1 231 ? -49.025 14.950 15.556 1.00 81.44 231 LEU A CA 1
ATOM 1859 C C . LEU A 1 231 ? -50.466 14.464 15.771 1.00 81.44 231 LEU A C 1
ATOM 1861 O O . LEU A 1 231 ? -51.371 15.283 15.911 1.00 81.44 231 LEU A O 1
ATOM 1865 N N . ALA A 1 232 ? -50.680 13.148 15.852 1.00 76.31 232 ALA A N 1
ATOM 1866 C CA . ALA A 1 232 ? -51.997 12.569 16.118 1.00 76.31 232 ALA A CA 1
ATOM 1867 C C . ALA A 1 232 ? -52.517 12.921 17.523 1.00 76.31 232 ALA A C 1
ATOM 1869 O O . ALA A 1 232 ? -53.693 13.245 17.681 1.00 76.31 232 ALA A O 1
ATOM 1870 N N . GLN A 1 233 ? -51.640 12.917 18.533 1.00 73.88 233 GLN A N 1
ATOM 1871 C CA . GLN A 1 233 ? -51.991 13.340 19.890 1.00 73.88 233 GLN A CA 1
ATOM 1872 C C . GLN A 1 233 ? -52.341 14.827 19.940 1.00 73.88 233 GLN A C 1
ATOM 1874 O O . GLN A 1 233 ? -53.363 15.171 20.514 1.00 73.88 233 GLN A O 1
ATOM 1879 N N . GLN A 1 234 ? -51.569 15.701 19.284 1.00 69.25 234 GLN A N 1
ATOM 1880 C CA . GLN A 1 234 ? -51.891 17.132 19.211 1.00 69.25 234 GLN A CA 1
ATOM 1881 C C . GLN A 1 234 ? -53.240 17.391 18.529 1.00 69.25 234 GLN A C 1
ATOM 1883 O O . GLN A 1 234 ? -54.008 18.220 19.005 1.00 69.25 234 GLN A O 1
ATOM 1888 N N . GLN A 1 235 ? -53.568 16.658 17.462 1.00 66.38 235 GLN A N 1
ATOM 1889 C CA . GLN A 1 235 ? -54.873 16.775 16.803 1.00 66.38 235 GLN A CA 1
ATOM 1890 C C . GLN A 1 235 ? -56.026 16.303 17.701 1.00 66.38 235 GLN A C 1
ATOM 1892 O O . GLN A 1 235 ? -57.084 16.927 17.705 1.00 66.38 235 GLN A O 1
ATOM 1897 N N . GLN A 1 236 ? -55.823 15.252 18.501 1.00 59.06 236 GLN A N 1
ATOM 1898 C CA . GLN A 1 236 ? -56.819 14.797 19.475 1.00 59.06 236 GLN A CA 1
ATOM 1899 C C . GLN A 1 236 ? -56.997 15.772 20.644 1.00 59.06 236 GLN A C 1
ATOM 1901 O O . GLN A 1 236 ? -58.130 15.992 21.060 1.00 59.06 236 GLN A O 1
ATOM 1906 N N . THR A 1 237 ? -55.932 16.402 21.148 1.00 51.81 237 THR A N 1
ATOM 1907 C CA . THR A 1 237 ? -56.053 17.410 22.216 1.00 51.81 237 THR A CA 1
ATOM 1908 C C . THR A 1 237 ? -56.824 18.643 21.740 1.00 51.81 237 THR A C 1
ATOM 1910 O O . THR A 1 237 ? -57.660 19.154 22.477 1.00 51.81 237 THR A O 1
ATOM 1913 N N . VAL A 1 238 ? -56.613 19.066 20.487 1.00 52.41 238 VAL A N 1
ATOM 1914 C CA . VAL A 1 238 ? -57.346 20.187 19.872 1.00 52.41 238 VAL A CA 1
ATOM 1915 C C . VAL A 1 238 ? -58.834 19.858 19.677 1.00 52.41 238 VAL A C 1
ATOM 1917 O O . VAL A 1 238 ? -59.674 20.722 19.904 1.00 52.41 238 VAL A O 1
ATOM 1920 N N . LEU A 1 239 ? -59.176 18.612 19.323 1.00 49.38 239 LEU A N 1
ATOM 1921 C CA . LEU A 1 239 ? -60.570 18.156 19.199 1.00 49.38 239 LEU A CA 1
ATOM 1922 C C . LEU A 1 239 ? -61.302 18.090 20.554 1.00 49.38 239 LEU A C 1
ATOM 1924 O O . LEU A 1 239 ? -62.480 18.429 20.635 1.00 49.38 239 LEU A O 1
ATOM 1928 N N . VAL A 1 240 ? -60.609 17.701 21.629 1.00 49.97 240 VAL A N 1
ATOM 1929 C CA . VAL A 1 240 ? -61.193 17.635 22.983 1.00 49.97 240 VAL A CA 1
ATOM 1930 C C . VAL A 1 240 ? -61.359 19.027 23.608 1.00 49.97 240 VAL A C 1
ATOM 1932 O O . VAL A 1 240 ? -62.340 19.257 24.312 1.00 49.97 240 VAL A O 1
ATOM 1935 N N . GLU A 1 241 ? -60.462 19.979 23.327 1.00 46.97 241 GLU A N 1
ATOM 1936 C CA . GLU A 1 241 ? -60.663 21.384 23.720 1.00 46.97 241 GLU A CA 1
ATOM 1937 C C . GLU A 1 241 ? -61.833 22.026 22.959 1.00 46.97 241 GLU A C 1
ATOM 1939 O O . GLU A 1 241 ? -62.629 22.735 23.577 1.00 46.97 241 GLU A O 1
ATOM 1944 N N . SER A 1 242 ? -62.022 21.711 21.670 1.00 45.62 242 SER A N 1
ATOM 1945 C CA . SER A 1 242 ? -63.166 22.218 20.896 1.00 45.62 242 SER A CA 1
ATOM 1946 C C . SER A 1 242 ? -64.523 21.636 21.311 1.00 45.62 242 SER A C 1
ATOM 1948 O O . SER A 1 242 ? -65.532 22.305 21.132 1.00 45.62 242 SER A O 1
ATOM 1950 N N . ASP A 1 243 ? -64.566 20.443 21.914 1.00 45.12 243 ASP A N 1
ATOM 1951 C CA . ASP A 1 243 ? -65.811 19.843 22.428 1.00 45.12 243 ASP A CA 1
ATOM 1952 C C . ASP A 1 243 ? -66.206 20.361 23.828 1.00 45.12 243 ASP A C 1
ATOM 1954 O O . ASP A 1 243 ? -67.313 20.097 24.305 1.00 45.12 243 ASP A O 1
ATOM 1958 N N . SER A 1 244 ? -65.330 21.123 24.497 1.00 44.41 244 SER A N 1
ATOM 1959 C CA . SER A 1 244 ? -65.654 21.789 25.769 1.00 44.41 244 SER A CA 1
ATOM 1960 C C . SER A 1 244 ? -66.322 23.160 25.599 1.00 44.41 244 SER A C 1
ATOM 1962 O O . SER A 1 244 ? -66.893 23.689 26.556 1.00 44.41 244 SER A O 1
ATOM 1964 N N . GLU A 1 245 ? -66.365 23.688 24.371 1.00 47.22 245 GLU A N 1
ATOM 1965 C CA . GLU A 1 245 ? -67.138 24.873 24.015 1.00 47.22 245 GLU A CA 1
ATOM 1966 C C . GLU A 1 245 ? -68.240 24.516 23.005 1.00 47.22 245 GLU A C 1
ATOM 1968 O O . GLU A 1 245 ? -68.040 24.437 21.799 1.00 47.22 245 GLU A O 1
ATOM 1973 N N . THR A 1 246 ? -69.457 24.392 23.540 1.00 37.25 246 THR A N 1
ATOM 1974 C CA . THR A 1 246 ? -70.764 24.415 22.855 1.00 37.25 246 THR A CA 1
ATOM 1975 C C . THR A 1 246 ? -71.176 23.205 22.010 1.00 37.25 246 THR A C 1
ATOM 1977 O O . THR A 1 246 ? -70.749 22.986 20.884 1.00 37.25 246 THR A O 1
ATOM 1980 N N . GLY A 1 247 ? -72.182 22.488 22.522 1.00 40.72 247 GLY A N 1
ATOM 1981 C CA . GLY A 1 247 ? -73.009 21.615 21.706 1.00 40.72 247 GLY A CA 1
ATOM 1982 C C . GLY A 1 247 ? -73.816 22.404 20.675 1.00 40.72 247 GLY A C 1
ATOM 1983 O O . GLY A 1 247 ? -74.575 23.294 21.039 1.00 40.72 247 GLY A O 1
ATOM 1984 N N . GLN A 1 248 ? -73.688 22.035 19.405 1.00 37.47 248 GLN A N 1
ATOM 1985 C CA . GLN A 1 248 ? -74.776 21.811 18.446 1.00 37.47 248 GLN A CA 1
ATOM 1986 C C . GLN A 1 248 ? -74.158 21.337 17.126 1.00 37.47 248 GLN A C 1
ATOM 1988 O O . GLN A 1 248 ? -73.111 21.809 16.700 1.00 37.47 248 GLN A O 1
ATOM 1993 N N . GLY A 1 249 ? -74.777 20.311 16.543 1.00 38.78 249 GLY A N 1
ATOM 1994 C CA . GLY A 1 249 ? -74.119 19.417 15.602 1.00 38.78 249 GLY A CA 1
ATOM 1995 C C . GLY A 1 249 ? -73.869 19.953 14.197 1.00 38.78 249 GLY A C 1
ATOM 1996 O O . GLY A 1 249 ? -74.512 20.880 13.725 1.00 38.78 249 GLY A O 1
ATOM 1997 N N . SER A 1 250 ? -73.003 19.235 13.488 1.00 32.31 250 SER A N 1
ATOM 1998 C CA . SER A 1 250 ? -73.218 18.848 12.095 1.00 32.31 250 SER A CA 1
ATOM 1999 C C . SER A 1 250 ? -72.260 17.709 11.753 1.00 32.31 250 SER A C 1
ATOM 2001 O O . SER A 1 250 ? -71.062 17.790 12.015 1.00 32.31 250 SER A O 1
ATOM 2003 N N . GLN A 1 251 ? -72.801 16.626 11.198 1.00 42.56 251 GLN A N 1
ATOM 2004 C CA . GLN A 1 251 ? -72.024 15.520 10.651 1.00 42.56 251 GLN A CA 1
ATOM 2005 C C . GLN A 1 251 ? -71.340 15.987 9.361 1.00 42.56 251 GLN A C 1
ATOM 2007 O O . GLN A 1 251 ? -72.014 16.332 8.393 1.00 42.56 251 GLN A O 1
ATOM 2012 N N . ALA A 1 252 ? -70.010 15.955 9.335 1.00 33.50 252 ALA A N 1
ATOM 2013 C CA . ALA A 1 252 ? -69.231 16.017 8.106 1.00 33.50 252 ALA A CA 1
ATOM 2014 C C . ALA A 1 252 ? -68.278 14.814 8.077 1.00 33.50 252 ALA A C 1
ATOM 2016 O O . ALA A 1 252 ? -67.357 14.711 8.886 1.00 33.50 252 ALA A O 1
ATOM 2017 N N . GLU A 1 253 ? -68.543 13.876 7.165 1.00 36.03 253 GLU A N 1
ATOM 2018 C CA . GLU A 1 253 ? -67.684 12.727 6.880 1.00 36.03 253 GLU A CA 1
ATOM 2019 C C . GLU A 1 253 ? -66.298 13.193 6.411 1.00 36.03 253 GLU A C 1
ATOM 2021 O O . GLU A 1 253 ? -66.143 13.748 5.320 1.00 36.03 253 GLU A O 1
ATOM 2026 N N . VAL A 1 254 ? -65.268 12.921 7.212 1.00 33.94 254 VAL A N 1
ATOM 2027 C CA . VAL A 1 254 ? -63.869 13.093 6.809 1.00 33.94 254 VAL A CA 1
ATOM 2028 C C . VAL A 1 254 ? -63.390 11.798 6.156 1.00 33.94 254 VAL A C 1
ATOM 2030 O O . VAL A 1 254 ? -63.120 10.795 6.816 1.00 33.94 254 VAL A O 1
ATOM 2033 N N . LYS A 1 255 ? -63.288 11.817 4.825 1.00 30.89 255 LYS A N 1
ATOM 2034 C CA . LYS A 1 255 ? -62.662 10.759 4.023 1.00 30.89 255 LYS A CA 1
ATOM 2035 C C . LYS A 1 255 ? -61.151 10.745 4.286 1.00 30.89 255 LYS A C 1
ATOM 2037 O O . LYS A 1 255 ? -60.436 11.643 3.852 1.00 30.89 255 LYS A O 1
ATOM 2042 N N . VAL A 1 256 ? -60.667 9.706 4.963 1.00 33.47 256 VAL A N 1
ATOM 2043 C CA . VAL A 1 256 ? -59.235 9.436 5.154 1.00 33.47 256 VAL A CA 1
ATOM 2044 C C . VAL A 1 256 ? -58.661 8.861 3.854 1.00 33.47 256 VAL A C 1
ATOM 2046 O O . VAL A 1 256 ? -58.938 7.714 3.505 1.00 33.47 256 VAL A O 1
ATOM 2049 N N . GLN A 1 257 ? -57.868 9.645 3.120 1.00 30.05 257 GLN A N 1
ATOM 2050 C CA . GLN A 1 257 ? -56.960 9.109 2.103 1.00 30.05 257 GLN A CA 1
ATOM 2051 C C . GLN A 1 257 ? -55.644 8.733 2.789 1.00 30.05 257 GLN A C 1
ATOM 2053 O O . GLN A 1 257 ? -54.884 9.597 3.217 1.00 30.05 257 GLN A O 1
ATOM 2058 N N . VAL A 1 258 ? -55.399 7.429 2.920 1.00 34.91 258 VAL A N 1
ATOM 2059 C CA . VAL A 1 258 ? -54.093 6.887 3.304 1.00 34.91 258 VAL A CA 1
ATOM 2060 C C . VAL A 1 258 ? -53.216 6.929 2.057 1.00 34.91 258 VAL A C 1
ATOM 2062 O O . VAL A 1 258 ? -53.339 6.079 1.178 1.00 34.91 258 VAL A O 1
ATOM 2065 N N . GLU A 1 259 ? -52.376 7.952 1.944 1.00 34.31 259 GLU A N 1
ATOM 2066 C CA . GLU A 1 259 ? -51.357 8.009 0.901 1.00 34.31 259 GLU A CA 1
ATOM 2067 C C . GLU A 1 259 ? -50.177 7.124 1.331 1.00 34.31 259 GLU A C 1
ATOM 2069 O O . GLU A 1 259 ? -49.471 7.399 2.303 1.00 34.31 259 GLU A O 1
ATOM 2074 N N . GLU A 1 260 ? -50.018 5.990 0.649 1.00 34.81 260 GLU A N 1
ATOM 2075 C CA . GLU A 1 260 ? -48.945 5.024 0.871 1.00 34.81 260 GLU A CA 1
ATOM 2076 C C . GLU A 1 260 ? -47.607 5.637 0.422 1.00 34.81 260 GLU A C 1
ATOM 2078 O O . GLU A 1 260 ? -47.249 5.636 -0.758 1.00 34.81 260 GLU A O 1
ATOM 2083 N N . VAL A 1 261 ? -46.859 6.206 1.370 1.00 34.97 261 VAL A N 1
ATOM 2084 C CA . VAL A 1 261 ? -45.537 6.788 1.108 1.00 34.97 261 VAL A CA 1
ATOM 2085 C C . VAL A 1 261 ? -44.538 5.660 0.838 1.00 34.97 261 VAL A C 1
ATOM 2087 O O . VAL A 1 261 ? -43.957 5.076 1.753 1.00 34.97 261 VAL A O 1
ATOM 2090 N N . LYS A 1 262 ? -44.308 5.356 -0.444 1.00 35.62 262 LYS A N 1
ATOM 2091 C CA . LYS A 1 262 ? -43.173 4.534 -0.884 1.00 35.62 262 LYS A CA 1
ATOM 2092 C C . LYS A 1 262 ? -41.868 5.194 -0.433 1.00 35.62 262 LYS A C 1
ATOM 2094 O O . LYS A 1 262 ? -41.516 6.275 -0.901 1.00 35.62 262 LYS A O 1
ATOM 2099 N N . ALA A 1 263 ? -41.140 4.516 0.451 1.00 34.53 263 ALA A N 1
ATOM 2100 C CA . ALA A 1 263 ? -39.822 4.924 0.917 1.00 34.53 263 ALA A CA 1
ATOM 2101 C C . ALA A 1 263 ? -38.841 5.054 -0.264 1.00 34.53 263 ALA A C 1
ATOM 2103 O O . ALA A 1 263 ? -38.385 4.058 -0.828 1.00 34.53 263 ALA A O 1
ATOM 2104 N N . GLN A 1 264 ? -38.506 6.288 -0.642 1.00 36.47 264 GLN A N 1
ATOM 2105 C CA . GLN A 1 264 ? -37.353 6.558 -1.494 1.00 36.47 264 GLN A CA 1
ATOM 2106 C C . GLN A 1 264 ? -36.085 6.486 -0.643 1.00 36.47 264 GLN A C 1
ATOM 2108 O O . GLN A 1 264 ? -35.855 7.309 0.241 1.00 36.47 264 GLN A O 1
ATOM 2113 N N . VAL A 1 265 ? -35.266 5.474 -0.927 1.00 37.50 265 VAL A N 1
ATOM 2114 C CA . VAL A 1 265 ? -33.923 5.304 -0.367 1.00 37.50 265 VAL A CA 1
ATOM 2115 C C . VAL A 1 265 ? -33.041 6.464 -0.856 1.00 37.50 265 VAL A C 1
ATOM 2117 O O . VAL A 1 265 ? -32.928 6.655 -2.071 1.00 37.50 265 VAL A O 1
ATOM 2120 N N . PRO A 1 266 ? -32.412 7.257 0.031 1.00 35.69 266 PRO A N 1
ATOM 2121 C CA . PRO A 1 266 ? -31.486 8.297 -0.398 1.00 35.69 266 PRO A CA 1
ATOM 2122 C C . PRO A 1 266 ? -30.210 7.662 -0.979 1.00 35.69 266 PRO A C 1
ATOM 2124 O O . PRO A 1 266 ? -29.757 6.626 -0.486 1.00 35.69 266 PRO A O 1
ATOM 2127 N N . PRO A 1 267 ? -29.596 8.259 -2.018 1.00 36.91 267 PRO A N 1
ATOM 2128 C CA . PRO A 1 267 ? -28.420 7.6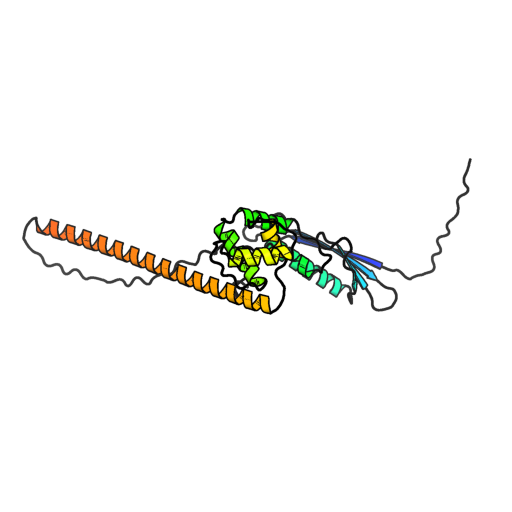84 -2.655 1.00 36.91 267 PRO A CA 1
ATOM 2129 C C . PRO A 1 267 ? -27.243 7.627 -1.675 1.00 36.91 267 PRO A C 1
ATOM 2131 O O . PRO A 1 267 ? -26.915 8.609 -1.005 1.00 36.91 267 PRO A O 1
ATOM 2134 N N . ALA A 1 268 ? -26.597 6.460 -1.619 1.00 40.94 268 ALA A N 1
ATOM 2135 C CA . ALA A 1 268 ? -25.444 6.190 -0.773 1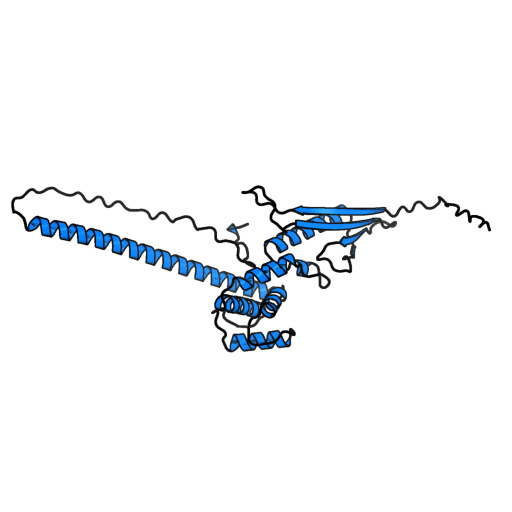.00 40.94 268 ALA A CA 1
ATOM 2136 C C . ALA A 1 268 ? -24.350 7.252 -0.975 1.00 40.94 268 ALA A C 1
ATOM 2138 O O . ALA A 1 268 ? -23.808 7.430 -2.069 1.00 40.94 268 ALA A O 1
ATOM 2139 N N . SER A 1 269 ? -24.002 7.966 0.099 1.00 39.31 269 SER A N 1
ATOM 2140 C CA . SER A 1 269 ? -22.886 8.910 0.073 1.00 39.31 269 SER A CA 1
ATOM 2141 C C . SER A 1 269 ? -21.590 8.156 -0.260 1.00 39.31 269 SER A C 1
ATOM 2143 O O . SER A 1 269 ? -21.176 7.252 0.470 1.00 39.31 269 SER A O 1
ATOM 2145 N N . ARG A 1 270 ? -20.941 8.505 -1.379 1.00 43.72 270 ARG A N 1
ATOM 2146 C CA . ARG A 1 270 ? -19.650 7.923 -1.780 1.00 43.72 270 ARG A CA 1
ATOM 2147 C C . ARG A 1 270 ? -18.593 8.250 -0.720 1.00 43.72 270 ARG A C 1
ATOM 2149 O O . ARG A 1 270 ? -18.062 9.362 -0.671 1.00 43.72 270 ARG A O 1
ATOM 2156 N N . LYS A 1 271 ? -18.294 7.284 0.154 1.00 48.31 271 LYS A N 1
ATOM 2157 C CA . LYS A 1 271 ? -17.244 7.401 1.176 1.00 48.31 271 LYS A CA 1
ATOM 2158 C C . LYS A 1 271 ? -15.871 7.531 0.505 1.00 48.31 271 LYS A C 1
ATOM 2160 O O . LYS A 1 271 ? -15.569 6.865 -0.482 1.00 48.31 271 LYS A O 1
ATOM 2165 N N . ARG A 1 272 ? -15.023 8.404 1.062 1.00 43.97 272 ARG A N 1
ATOM 2166 C CA . ARG A 1 272 ? -13.641 8.623 0.600 1.00 43.97 272 ARG A CA 1
ATOM 2167 C C . ARG A 1 272 ? -12.834 7.319 0.710 1.00 43.97 272 ARG A C 1
ATOM 2169 O O . ARG A 1 272 ? -12.989 6.619 1.711 1.00 43.97 272 ARG A O 1
ATOM 2176 N N . PRO A 1 273 ? -11.943 7.012 -0.247 1.00 43.84 273 PRO A N 1
ATOM 2177 C CA . PRO A 1 273 ? -11.145 5.793 -0.193 1.00 43.84 273 PRO A CA 1
ATOM 2178 C C . PRO A 1 273 ? -10.236 5.797 1.045 1.00 43.84 273 PRO A C 1
ATOM 2180 O O . PRO A 1 273 ? -9.476 6.745 1.262 1.00 43.84 273 PRO A O 1
ATOM 2183 N N . SER A 1 274 ? -10.321 4.742 1.863 1.00 50.62 274 SER A N 1
ATOM 2184 C CA . SER A 1 274 ? -9.328 4.454 2.898 1.00 50.62 274 SER A CA 1
ATOM 2185 C C . SER A 1 274 ? -8.094 3.805 2.266 1.00 50.62 274 SER A C 1
ATOM 2187 O O . SER A 1 274 ? -8.171 3.147 1.225 1.00 50.62 274 SER A O 1
ATOM 2189 N N . ILE A 1 275 ? -6.929 4.037 2.872 1.00 49.91 275 ILE A N 1
ATOM 2190 C CA . ILE A 1 275 ? -5.670 3.428 2.429 1.00 49.91 275 ILE A CA 1
ATOM 2191 C C . ILE A 1 275 ? -5.786 1.909 2.587 1.00 49.91 275 ILE A C 1
ATOM 2193 O O . ILE A 1 275 ? -6.217 1.438 3.635 1.00 49.91 275 ILE A O 1
ATOM 2197 N N . GLY A 1 276 ? -5.425 1.159 1.543 1.00 54.47 276 GLY A N 1
ATOM 2198 C CA . GLY A 1 276 ? -5.459 -0.307 1.555 1.00 54.47 276 GLY A CA 1
ATOM 2199 C C . GLY A 1 276 ? -6.835 -0.956 1.349 1.00 54.47 276 GLY A C 1
ATOM 2200 O O . GLY A 1 276 ? -6.908 -2.181 1.370 1.00 54.47 276 GLY A O 1
ATOM 2201 N N . ARG A 1 277 ? -7.913 -0.188 1.111 1.00 65.44 277 ARG A N 1
ATOM 2202 C CA . ARG A 1 277 ? -9.215 -0.754 0.702 1.00 65.44 277 ARG A CA 1
ATOM 2203 C C . ARG A 1 277 ? -9.137 -1.300 -0.730 1.00 65.44 277 ARG A C 1
ATOM 2205 O O . ARG A 1 277 ? -8.752 -0.562 -1.641 1.00 65.44 277 ARG A O 1
ATOM 2212 N N . ILE A 1 278 ? -9.524 -2.566 -0.900 1.00 51.25 278 ILE A N 1
ATOM 2213 C CA . ILE A 1 278 ? -9.778 -3.201 -2.202 1.00 51.25 278 ILE A CA 1
ATOM 2214 C C . ILE A 1 278 ? -11.065 -2.608 -2.798 1.00 51.25 278 ILE A C 1
ATOM 2216 O O . ILE A 1 278 ? -12.007 -2.312 -2.064 1.00 51.25 278 ILE A O 1
ATOM 2220 N N . LEU A 1 279 ? -11.048 -2.362 -4.110 1.00 47.09 279 LEU A N 1
ATOM 2221 C CA . LEU A 1 279 ? -12.220 -1.941 -4.880 1.00 47.09 279 LEU A CA 1
ATOM 2222 C C . LEU A 1 279 ? -13.212 -3.106 -4.948 1.00 47.09 279 LEU A C 1
ATOM 2224 O O . LEU A 1 279 ? -12.788 -4.229 -5.211 1.00 47.09 279 LEU A O 1
ATOM 2228 N N . ASN A 1 280 ? -14.498 -2.843 -4.718 1.00 41.97 280 ASN A N 1
ATOM 2229 C CA . ASN A 1 280 ? -15.531 -3.851 -4.984 1.00 41.97 280 ASN A CA 1
ATOM 2230 C C . ASN A 1 280 ? -15.632 -4.106 -6.501 1.00 41.97 280 ASN A C 1
ATOM 2232 O O . ASN A 1 280 ? -15.252 -3.238 -7.285 1.00 41.97 280 ASN A O 1
ATOM 2236 N N . ASP A 1 281 ? -16.183 -5.252 -6.913 1.00 37.09 281 ASP A N 1
ATOM 2237 C CA . ASP A 1 281 ? -16.377 -5.593 -8.335 1.00 37.09 281 ASP A CA 1
ATOM 2238 C C . ASP A 1 281 ? -17.211 -4.541 -9.094 1.00 37.09 281 ASP A C 1
ATOM 2240 O O . ASP A 1 281 ? -16.949 -4.276 -10.262 1.00 37.09 281 ASP A O 1
ATOM 2244 N N . ASP A 1 282 ? -18.124 -3.851 -8.405 1.00 34.03 282 ASP A N 1
ATOM 2245 C CA . ASP A 1 282 ? -18.9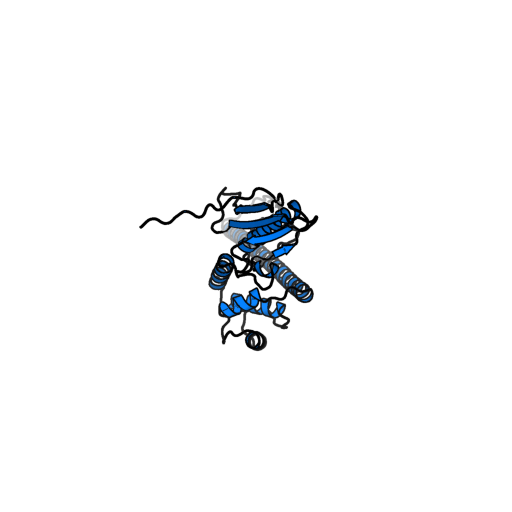24 -2.745 -8.958 1.00 34.03 282 ASP A CA 1
ATOM 2246 C C . ASP A 1 282 ? -18.167 -1.400 -9.053 1.00 34.03 282 ASP A C 1
ATOM 2248 O O . ASP A 1 282 ? -18.691 -0.416 -9.579 1.00 34.03 282 ASP A O 1
ATOM 2252 N N . GLU A 1 283 ? -16.965 -1.308 -8.472 1.00 49.50 283 GLU A N 1
ATOM 2253 C CA . GLU A 1 283 ? -16.102 -0.117 -8.491 1.00 49.50 283 GLU A CA 1
ATOM 2254 C C . GLU A 1 283 ? -14.954 -0.221 -9.528 1.00 49.50 283 GLU A C 1
ATOM 2256 O O . GLU A 1 283 ? -14.110 0.685 -9.574 1.00 49.50 283 GLU A O 1
ATOM 2261 N N . TRP A 1 284 ? -14.913 -1.294 -10.333 1.00 43.47 284 TRP A N 1
ATOM 2262 C CA . TRP A 1 284 ? -14.047 -1.448 -11.516 1.00 43.47 284 TRP A CA 1
ATOM 2263 C C . TRP A 1 284 ? -14.657 -0.802 -12.764 1.00 43.47 284 TRP A C 1
ATOM 2265 O O . TRP A 1 284 ? -13.869 -0.202 -13.532 1.00 43.47 284 TRP A O 1
#

Radius of gyration: 33.16 Å; chains: 1; bounding box: 134×43×66 Å

Secondary structure (DSSP, 8-state):
--PPP--------------EEEEEEEEEEEETTTTEEEEEEEEEEEEEEEE-SSSS-EEEEEE-TTS-SS-EEEEESSHHHHHHHHHHHHHHHHHHHHHT--GGGGS-TTPPP-HHHHHHHHHHHHHS-HHHHHHHHHHHHHHTT-----SSS--HHHHHHHHHHHHHS----SS--HHHHHHHHHH---SHHHHHHHHHHHHHHHHHHHHHHHHHHHHHHHHHHHHHHHHHHHHHHHHHHHTTS-------------------PPPPP-PPPPTTPPPPGGG-